Protein AF-0000000080183237 (afdb_homodimer)

Organism: NCBI:txid722731

Sequence (260 aa):
MTEVAGIKGTALDTRLKHSLLTDPVLQAELSGEEFRAWVNLTVWVVSLVSDGAFSAKQAIAVVSHLDHMSMARFIELGLVEHDDELNCRMVSDHWEWQSTREQITQMSERRRKNRERQAEWRARGSEGVEMTEVAGIKGTALDTRLKHSLLTDPVLQAELSGEEFRAWVNLTVWVVSLVSDGAFSAKQAIAVVSHLDHMSMARFIELGLVEHDDELNCRMVSDHWEWQSTREQITQMSERRRKNRERQAEWRARGSEGVE

Solvent-accessible surface area (backbone atoms only — not comparable to full-atom values): 14287 Å² total; per-residue (Å²): 130,82,72,69,70,73,71,71,91,59,67,53,57,32,43,39,40,58,63,57,69,71,30,58,59,62,63,66,67,37,51,33,48,46,37,45,19,48,52,39,45,50,40,51,37,53,63,61,63,44,88,39,43,44,43,55,70,57,42,43,72,70,36,65,79,34,40,72,68,49,50,52,48,32,41,75,73,55,45,30,40,80,74,51,98,64,32,30,27,59,57,56,75,62,37,52,65,64,68,34,60,64,46,41,50,47,44,50,46,48,47,50,51,47,50,49,51,49,52,49,47,51,50,50,56,57,52,65,73,101,129,82,71,70,72,73,70,72,90,59,67,54,56,32,49,38,43,60,62,57,70,70,30,58,60,64,62,68,68,38,51,32,49,46,36,43,18,48,54,38,45,50,40,52,36,53,62,61,66,45,89,38,43,44,41,59,71,57,43,43,73,68,37,64,80,34,40,73,66,49,51,52,48,32,40,73,72,55,46,29,38,79,77,53,99,68,38,30,28,58,57,55,76,63,36,56,64,64,66,34,62,65,46,41,51,47,42,49,46,45,46,49,51,48,50,49,50,50,50,48,49,51,49,48,54,57,53,65,74,100

Radius of gyration: 21.21 Å; Cα contacts (8 Å, |Δi|>4): 321; chains: 2; bounding box: 59×66×61 Å

pLDDT: mean 75.31, std 21.74, range [20.2, 98.31]

Secondary structure (DSSP, 8-state):
--------S---PEEE-GGGGG-HIIIIIS-HHHHHHHHHHHHHHHHHTSTTEEEHHHHHHHSTT--HHHHHHHHHTTSEEEEETTEEEE--GGG---S-HHHHHHHHHHHHHHHHHHHHHHHHHHHHT-/--------S---PEEE-GGGGG-HIIIIIS-HHHHHHHHHHHHHHHHHTSTTEE-HHHHHHHSTT--HHHHHHHHHTTSEEE-STT-EEE--GGG---S-HHHHHHHHHHHHHHHHHHHHHHHHHHHHT-

Nearest PDB structures (foldseek):
  9er2-assembly1_Q  TM=6.390E-01  e=3.315E-01  Homo sapiens
  1mj9-assembly1_A  TM=3.980E-01  e=3.986E-01  Saccharomyces cerevisiae
  3to6-assembly1_A  TM=3.951E-01  e=6.929E-01  Saccharomyces cerevisiae
  8xxn-assembly1_3K  TM=4.769E-01  e=1.852E+00  Homo sapiens
  7pgj-assembly1_A-2  TM=5.547E-01  e=3.639E+00  Streptomyces peucetius

Structure (mmCIF, N/CA/C/O backbone):
data_AF-0000000080183237-model_v1
#
loop_
_entity.id
_entity.type
_entity.pdbx_description
1 polymer 'Uncharacterized protein'
#
loop_
_atom_site.group_PDB
_atom_site.id
_atom_site.type_symbol
_atom_site.label_atom_id
_atom_site.label_alt_id
_atom_site.label_comp_id
_atom_site.label_asym_id
_atom_site.label_entity_id
_atom_site.label_seq_id
_atom_site.pdbx_PDB_ins_code
_atom_site.Cartn_x
_atom_site.Cartn_y
_atom_site.Cartn_z
_atom_site.occupancy
_atom_site.B_iso_or_equiv
_atom_site.auth_seq_id
_atom_site.auth_comp_id
_atom_site.auth_asym_id
_atom_site.auth_atom_id
_atom_site.pdbx_PDB_model_num
ATOM 1 N N . MET A 1 1 ? -30.734 1.939 11.047 1 20.53 1 MET A N 1
ATOM 2 C CA . MET A 1 1 ? -29.875 1.705 9.883 1 20.53 1 MET A CA 1
ATOM 3 C C . MET A 1 1 ? -28.688 2.65 9.875 1 20.53 1 MET A C 1
ATOM 5 O O . MET A 1 1 ? -28.844 3.869 9.945 1 20.53 1 MET A O 1
ATOM 9 N N . THR A 1 2 ? -27.625 2.379 10.711 1 23.58 2 THR A N 1
ATOM 10 C CA . THR A 1 2 ? -26.469 3.197 11.016 1 23.58 2 THR A CA 1
ATOM 11 C C . THR A 1 2 ? -25.797 3.691 9.734 1 23.58 2 THR A C 1
ATOM 13 O O . THR A 1 2 ? -25.391 2.891 8.891 1 23.58 2 THR A O 1
ATOM 16 N N . GLU A 1 3 ? -26.281 4.746 9.203 1 22.38 3 GLU A N 1
ATOM 17 C CA . GLU A 1 3 ? -25.766 5.375 7.992 1 22.38 3 GLU A CA 1
ATOM 18 C C . GLU A 1 3 ? -24.234 5.449 8.031 1 22.38 3 GLU A C 1
ATOM 20 O O . GLU A 1 3 ? -23.656 6.035 8.953 1 22.38 3 GLU A O 1
ATOM 25 N N . VAL A 1 4 ? -23.625 4.371 7.742 1 29.16 4 VAL A N 1
ATOM 26 C CA . VAL A 1 4 ? -22.188 4.48 7.492 1 29.16 4 VAL A CA 1
ATOM 27 C C . VAL A 1 4 ? -21.906 5.742 6.684 1 29.16 4 VAL A C 1
ATOM 29 O O . VAL A 1 4 ? -22.438 5.922 5.59 1 29.16 4 VAL A O 1
ATOM 32 N N . ALA A 1 5 ? -21.969 6.828 7.309 1 30.59 5 ALA A N 1
ATOM 33 C CA . ALA A 1 5 ? -21.672 8.109 6.664 1 30.59 5 ALA A CA 1
ATOM 34 C C . ALA A 1 5 ? -20.688 7.938 5.52 1 30.59 5 ALA A C 1
ATOM 36 O O . ALA A 1 5 ? -19.609 7.367 5.711 1 30.59 5 ALA A O 1
ATOM 37 N N . GLY A 1 6 ? -21.172 7.578 4.375 1 31.12 6 GLY A N 1
ATOM 38 C CA . GLY A 1 6 ? -20.391 7.531 3.154 1 31.12 6 GLY A CA 1
ATOM 39 C C . GLY A 1 6 ? -19.281 8.562 3.119 1 31.12 6 GLY A C 1
ATOM 40 O O . GLY A 1 6 ? -19.547 9.766 3.158 1 31.12 6 GLY A O 1
ATOM 41 N N . ILE A 1 7 ? -18.203 8.523 3.934 1 33.62 7 ILE A N 1
ATOM 42 C CA . ILE A 1 7 ? -17.062 9.43 3.883 1 33.62 7 ILE A CA 1
ATOM 43 C C . ILE A 1 7 ? -16.859 9.922 2.451 1 33.62 7 ILE A C 1
ATOM 45 O O . ILE A 1 7 ? -16.594 9.125 1.547 1 33.62 7 ILE A O 1
ATOM 49 N N . LYS A 1 8 ? -17.453 10.664 1.857 1 31.52 8 LYS A N 1
ATOM 50 C CA . LYS A 1 8 ? -17.406 11.484 0.649 1 31.52 8 LYS A CA 1
ATOM 51 C C . LYS A 1 8 ? -15.977 11.898 0.325 1 31.52 8 LYS A C 1
ATOM 53 O O . LYS A 1 8 ? -15.273 12.445 1.177 1 31.52 8 LYS A O 1
ATOM 58 N N . GLY A 1 9 ? -15.344 11.445 -0.789 1 38.56 9 GLY A N 1
ATOM 59 C CA . GLY A 1 9 ? -14.125 11.742 -1.521 1 38.56 9 GLY A CA 1
ATOM 60 C C . GLY A 1 9 ? -12.867 11.375 -0.755 1 38.56 9 GLY A C 1
ATOM 61 O O . GLY A 1 9 ? -11.75 11.641 -1.215 1 38.56 9 GLY A O 1
ATOM 62 N N . THR A 1 10 ? -12.875 11.398 0.577 1 40.94 10 THR A N 1
ATOM 63 C CA . THR A 1 10 ? -11.68 11.133 1.358 1 40.94 10 THR A CA 1
ATOM 64 C C . THR A 1 10 ? -11.344 9.641 1.348 1 40.94 10 THR A C 1
ATOM 66 O O . THR A 1 10 ? -11.859 8.875 2.166 1 40.94 10 THR A O 1
ATOM 69 N N . ALA A 1 11 ? -11.633 8.961 0.299 1 49.03 11 ALA A N 1
ATOM 70 C CA . ALA A 1 11 ? -11.18 7.574 0.306 1 49.03 11 ALA A CA 1
ATOM 71 C C . ALA A 1 11 ? -9.859 7.434 1.065 1 49.03 11 ALA A C 1
ATOM 73 O O . ALA A 1 11 ? -8.945 8.234 0.882 1 49.03 11 ALA A O 1
ATOM 74 N N . LEU A 1 12 ? -9.969 6.828 2.307 1 62.81 12 LEU A N 1
ATOM 75 C CA . LEU A 1 12 ? -8.797 6.613 3.15 1 62.81 12 LEU A CA 1
ATOM 76 C C . LEU A 1 12 ? -7.727 5.832 2.402 1 62.81 12 LEU A C 1
ATOM 78 O O . LEU A 1 12 ? -8.016 4.805 1.784 1 62.81 12 LEU A O 1
ATOM 82 N N . ASP A 1 13 ? -6.672 6.516 2.143 1 76.56 13 ASP A N 1
ATOM 83 C CA . ASP A 1 13 ? -5.52 5.824 1.573 1 76.56 13 ASP A CA 1
ATOM 84 C C . ASP A 1 13 ? -4.883 4.879 2.592 1 76.56 13 ASP A C 1
ATOM 86 O O . ASP A 1 13 ? -4.852 5.18 3.787 1 76.56 13 ASP A O 1
ATOM 90 N N . THR A 1 14 ? -4.711 3.754 2.139 1 84.88 14 THR A N 1
ATOM 91 C CA . THR A 1 14 ? -3.953 2.797 2.939 1 84.88 14 THR A CA 1
ATOM 92 C C . THR A 1 14 ? -2.465 3.133 2.918 1 84.88 14 THR A C 1
ATOM 94 O O . THR A 1 14 ? -1.892 3.371 1.852 1 84.88 14 THR A O 1
ATOM 97 N N . ARG A 1 15 ? -1.892 3.15 4.055 1 82.81 15 ARG A N 1
ATOM 98 C CA . ARG A 1 15 ? -0.468 3.453 4.16 1 82.81 15 ARG A CA 1
ATOM 99 C C . ARG A 1 15 ? 0.351 2.182 4.352 1 82.81 15 ARG A C 1
ATOM 101 O O . ARG A 1 15 ? 0.036 1.357 5.211 1 82.81 15 ARG A O 1
ATOM 108 N N . LEU A 1 16 ? 1.318 2.086 3.445 1 87.25 16 LEU A N 1
ATOM 109 C CA . LEU A 1 16 ? 2.258 0.979 3.588 1 87.25 16 LEU A CA 1
ATOM 110 C C . LEU A 1 16 ? 3.613 1.478 4.078 1 87.25 16 LEU A C 1
ATOM 112 O O . LEU A 1 16 ? 4.191 2.395 3.492 1 87.25 16 LEU A O 1
ATOM 116 N N . LYS A 1 17 ? 4.078 0.833 5.105 1 83.31 17 LYS A N 1
ATOM 117 C CA . LYS A 1 17 ? 5.398 1.17 5.629 1 83.31 17 LYS A CA 1
ATOM 118 C C . LYS A 1 17 ? 6.504 0.562 4.77 1 83.31 17 LYS A C 1
ATOM 120 O O . LYS A 1 17 ? 6.32 -0.503 4.176 1 83.31 17 LYS A O 1
ATOM 125 N N . HIS A 1 18 ? 7.602 1.217 4.812 1 85 18 HIS A N 1
ATOM 126 C CA . HIS A 1 18 ? 8.766 0.737 4.078 1 85 18 HIS A CA 1
ATOM 127 C C . HIS A 1 18 ? 9.203 -0.637 4.574 1 85 18 HIS A C 1
ATOM 129 O O . HIS A 1 18 ? 9.734 -1.438 3.801 1 85 18 HIS A O 1
ATOM 135 N N . SER A 1 19 ? 8.914 -0.93 5.812 1 86.69 19 SER A N 1
ATOM 136 C CA . SER A 1 19 ? 9.328 -2.195 6.41 1 86.69 19 SER A CA 1
ATOM 137 C C . SER A 1 19 ? 8.633 -3.375 5.738 1 86.69 19 SER A C 1
ATOM 139 O O . SER A 1 19 ? 9.039 -4.527 5.918 1 86.69 19 SER A O 1
ATOM 141 N N . LEU A 1 20 ? 7.578 -3.078 4.973 1 89.94 20 LEU A N 1
ATOM 142 C CA . LEU A 1 20 ? 6.902 -4.113 4.199 1 89.94 20 LEU A CA 1
ATOM 143 C C . LEU A 1 20 ? 7.891 -4.855 3.305 1 89.94 20 LEU A C 1
ATOM 145 O O . LEU A 1 20 ? 7.777 -6.07 3.119 1 89.94 20 LEU A O 1
ATOM 149 N N . LEU A 1 21 ? 8.891 -4.195 2.795 1 92.31 21 LEU A N 1
ATOM 150 C CA . LEU A 1 21 ? 9.836 -4.738 1.826 1 92.31 21 LEU A CA 1
ATOM 151 C C . LEU A 1 21 ? 10.68 -5.844 2.449 1 92.31 21 LEU A C 1
ATOM 153 O O . LEU A 1 21 ? 11.141 -6.75 1.75 1 92.31 21 LEU A O 1
ATOM 157 N N . THR A 1 22 ? 10.812 -5.766 3.756 1 92.25 22 THR A N 1
ATOM 158 C CA . THR A 1 22 ? 11.711 -6.711 4.414 1 92.25 22 THR A CA 1
ATOM 159 C C . THR A 1 22 ? 10.938 -7.613 5.375 1 92.25 22 THR A C 1
ATOM 161 O O . THR A 1 22 ? 11.539 -8.375 6.137 1 92.25 22 THR A O 1
ATOM 164 N N . ASP A 1 23 ? 9.648 -7.516 5.371 1 92.62 23 ASP A N 1
ATOM 165 C CA . ASP A 1 23 ? 8.828 -8.352 6.242 1 92.62 23 ASP A CA 1
ATOM 166 C C . ASP A 1 23 ? 8.867 -9.812 5.789 1 92.62 23 ASP A C 1
ATOM 168 O O . ASP A 1 23 ? 8.398 -10.141 4.695 1 92.62 23 ASP A O 1
ATOM 172 N N . PRO A 1 24 ? 9.383 -10.695 6.633 1 94.12 24 PRO A N 1
ATOM 173 C CA . PRO A 1 24 ? 9.562 -12.078 6.172 1 94.12 24 PRO A CA 1
ATOM 174 C C . PRO A 1 24 ? 8.242 -12.797 5.926 1 94.12 24 PRO A C 1
ATOM 176 O O . PRO A 1 24 ? 8.156 -13.664 5.055 1 94.12 24 PRO A O 1
ATOM 179 N N . VAL A 1 25 ? 7.18 -12.484 6.656 1 94.25 25 VAL A N 1
ATOM 180 C CA . VAL A 1 25 ? 5.887 -13.125 6.445 1 94.25 25 VAL A CA 1
ATOM 181 C C . VAL A 1 25 ? 5.316 -12.703 5.094 1 94.25 25 VAL A C 1
ATOM 183 O O . VAL A 1 25 ? 4.945 -13.555 4.277 1 94.25 25 VAL A O 1
ATOM 186 N N . LEU A 1 26 ? 5.359 -11.406 4.809 1 94.94 26 LEU A N 1
ATOM 187 C CA . LEU A 1 26 ? 4.77 -10.883 3.582 1 94.94 26 LEU A CA 1
ATOM 188 C C . LEU A 1 26 ? 5.613 -11.266 2.369 1 94.94 26 LEU A C 1
ATOM 190 O O . LEU A 1 26 ? 5.07 -11.586 1.309 1 94.94 26 LEU A O 1
ATOM 194 N N . GLN A 1 27 ? 6.934 -11.352 2.592 1 96.44 27 GLN A N 1
ATOM 195 C CA . GLN A 1 27 ? 7.793 -11.516 1.426 1 96.44 27 GLN A CA 1
ATOM 196 C C . GLN A 1 27 ? 8.18 -12.977 1.223 1 96.44 27 GLN A C 1
ATOM 198 O O . GLN A 1 27 ? 8.414 -13.406 0.093 1 96.44 27 GLN A O 1
ATOM 203 N N . ALA A 1 28 ? 8.219 -13.773 2.277 1 96.69 28 ALA A N 1
ATOM 204 C CA . ALA A 1 28 ? 8.773 -15.117 2.121 1 96.69 28 ALA A CA 1
ATOM 205 C C . ALA A 1 28 ? 7.711 -16.188 2.379 1 96.69 28 ALA A C 1
ATOM 207 O O . ALA A 1 28 ? 7.734 -17.25 1.757 1 96.69 28 ALA A O 1
ATOM 208 N N . GLU A 1 29 ? 6.773 -15.93 3.193 1 96.88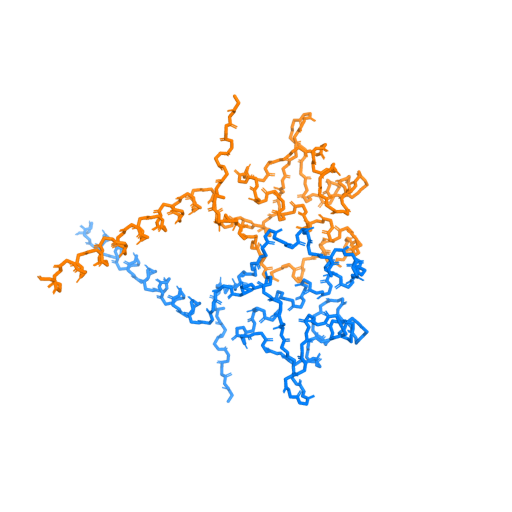 29 GLU A N 1
ATOM 209 C CA . GLU A 1 29 ? 5.836 -16.969 3.59 1 96.88 29 GLU A CA 1
ATOM 210 C C . GLU A 1 29 ? 4.613 -16.984 2.674 1 96.88 29 GLU A C 1
ATOM 212 O O . GLU A 1 29 ? 4.094 -18.062 2.348 1 96.88 29 GLU A O 1
ATOM 217 N N . LEU A 1 30 ? 4.176 -15.836 2.219 1 97.38 30 LEU A N 1
ATOM 218 C CA . LEU A 1 30 ? 3 -15.758 1.359 1 97.38 30 LEU A CA 1
ATOM 219 C C . LEU A 1 30 ? 3.373 -16.016 -0.096 1 97.38 30 LEU A C 1
ATOM 221 O O . LEU A 1 30 ? 4.426 -15.578 -0.562 1 97.38 30 LEU A O 1
ATOM 225 N N . SER A 1 31 ? 2.486 -16.734 -0.765 1 98.06 31 SER A N 1
ATOM 226 C CA . SER A 1 31 ? 2.578 -16.766 -2.221 1 98.06 31 SER A CA 1
ATOM 227 C C . SER A 1 31 ? 2.223 -15.406 -2.822 1 98.06 31 SER A C 1
ATOM 229 O O . SER A 1 31 ? 1.692 -14.531 -2.131 1 98.06 31 SER A O 1
ATOM 231 N N . GLY A 1 32 ? 2.531 -15.234 -4.094 1 98.12 32 GLY A N 1
ATOM 232 C CA . GLY A 1 32 ? 2.17 -13.992 -4.758 1 98.12 32 GLY A CA 1
ATOM 233 C C . GLY A 1 32 ? 0.689 -13.68 -4.664 1 98.12 32 GLY A C 1
ATOM 234 O O . GLY A 1 32 ? 0.309 -12.539 -4.391 1 98.12 32 GLY A O 1
ATOM 235 N N . GLU A 1 33 ? -0.159 -14.695 -4.867 1 98.25 33 GLU A N 1
ATOM 236 C CA . GLU A 1 33 ? -1.604 -14.492 -4.82 1 98.25 33 GLU A CA 1
ATOM 237 C C . GLU A 1 33 ? -2.074 -14.219 -3.395 1 98.25 33 GLU A C 1
ATOM 239 O O . GLU A 1 33 ? -2.979 -13.406 -3.18 1 98.25 33 GLU A O 1
ATOM 244 N N . GLU A 1 34 ? -1.442 -14.836 -2.438 1 98 34 GLU A N 1
ATOM 245 C CA . GLU A 1 34 ? -1.777 -14.562 -1.043 1 98 34 GLU A CA 1
ATOM 246 C C . GLU A 1 34 ? -1.368 -13.148 -0.645 1 98 34 GLU A C 1
ATOM 248 O O . GLU A 1 34 ? -2.08 -12.477 0.105 1 98 34 GLU A O 1
ATOM 253 N N . PHE A 1 35 ? -0.225 -12.75 -1.134 1 97.56 35 PHE A N 1
ATOM 254 C CA . PHE A 1 35 ? 0.218 -11.383 -0.906 1 97.56 35 PHE A CA 1
ATOM 255 C C . PHE A 1 35 ? -0.78 -10.391 -1.488 1 97.56 35 PHE A C 1
ATOM 257 O O . PHE A 1 35 ? -1.166 -9.43 -0.821 1 97.56 35 PHE A O 1
ATOM 264 N N . ARG A 1 36 ? -1.203 -10.609 -2.666 1 98 36 ARG A N 1
ATOM 265 C CA . ARG A 1 36 ? -2.207 -9.75 -3.283 1 98 36 ARG A CA 1
ATOM 266 C C . ARG A 1 36 ? -3.492 -9.727 -2.463 1 98 36 ARG A C 1
ATOM 268 O O . ARG A 1 36 ? -4.059 -8.656 -2.213 1 98 36 ARG A O 1
ATOM 275 N N . ALA A 1 37 ? -3.934 -10.875 -2.041 1 97.88 37 ALA A N 1
ATOM 276 C CA . ALA A 1 37 ? -5.129 -10.961 -1.208 1 97.88 37 ALA A CA 1
ATOM 277 C C . ALA A 1 37 ? -4.961 -10.156 0.079 1 97.88 37 ALA A C 1
ATOM 279 O O . ALA A 1 37 ? -5.891 -9.477 0.521 1 97.88 37 ALA A O 1
ATOM 280 N N . TRP A 1 38 ? -3.777 -10.203 0.612 1 96.56 38 TRP A N 1
ATOM 281 C CA . TRP A 1 38 ? -3.508 -9.484 1.854 1 96.56 38 TRP A CA 1
ATOM 282 C C . TRP A 1 38 ? -3.576 -7.977 1.64 1 96.56 38 TRP A C 1
ATOM 284 O O . TRP A 1 38 ? -4.18 -7.254 2.438 1 96.56 38 TRP A O 1
ATOM 294 N N . VAL A 1 39 ? -2.924 -7.527 0.592 1 95.5 39 VAL A N 1
ATOM 295 C CA . VAL A 1 39 ? -2.949 -6.102 0.284 1 95.5 39 VAL A CA 1
ATOM 296 C C . VAL A 1 39 ? -4.387 -5.652 0.026 1 95.5 39 VAL A C 1
ATOM 298 O O . VAL A 1 39 ? -4.836 -4.641 0.569 1 95.5 39 VAL A O 1
ATOM 301 N N . ASN A 1 40 ? -5.137 -6.422 -0.771 1 95.88 40 ASN A N 1
ATOM 302 C CA . ASN A 1 40 ? -6.527 -6.094 -1.05 1 95.88 40 ASN A CA 1
ATOM 303 C C . ASN A 1 40 ? -7.359 -6.047 0.229 1 95.88 40 ASN A C 1
ATOM 305 O O . ASN A 1 40 ? -8.156 -5.129 0.423 1 95.88 40 ASN A O 1
ATOM 309 N N . LEU A 1 41 ? -7.16 -7 1.084 1 95.5 41 LEU A N 1
ATOM 310 C CA . LEU A 1 41 ? -7.867 -7.039 2.361 1 95.5 41 LEU A CA 1
ATOM 311 C C . LEU A 1 41 ? -7.539 -5.805 3.197 1 95.5 41 LEU A C 1
ATOM 313 O O . LEU A 1 41 ? -8.438 -5.18 3.762 1 95.5 41 LEU A O 1
ATOM 317 N N . THR A 1 42 ? -6.246 -5.496 3.24 1 93 42 THR A N 1
ATOM 318 C CA . THR A 1 42 ? -5.797 -4.344 4.012 1 93 42 THR A CA 1
ATOM 319 C C . THR A 1 42 ? -6.457 -3.062 3.512 1 93 42 THR A C 1
ATOM 321 O O . THR A 1 42 ? -6.977 -2.275 4.305 1 93 42 THR A O 1
ATOM 324 N N . VAL A 1 43 ? -6.418 -2.877 2.184 1 90.5 43 VAL A N 1
ATOM 325 C CA . VAL A 1 43 ? -7.035 -1.692 1.593 1 90.5 43 VAL A CA 1
ATOM 326 C C . VAL A 1 43 ? -8.523 -1.665 1.922 1 90.5 43 VAL A C 1
ATOM 328 O O . VAL A 1 43 ? -9.07 -0.621 2.291 1 90.5 43 VAL A O 1
ATOM 331 N N . TRP A 1 44 ? -9.18 -2.77 1.859 1 92.5 44 TRP A N 1
ATOM 332 C CA . TRP A 1 44 ? -10.609 -2.859 2.143 1 92.5 44 TRP A CA 1
ATOM 333 C C . TRP A 1 44 ? -10.891 -2.57 3.611 1 92.5 44 TRP A C 1
ATOM 335 O O . TRP A 1 44 ? -11.781 -1.784 3.934 1 92.5 44 TRP A O 1
ATOM 345 N N . VAL A 1 45 ? -10.172 -3.172 4.504 1 89.31 45 VAL A N 1
ATOM 346 C CA . VAL A 1 45 ? -10.406 -3.012 5.938 1 89.31 45 VAL A CA 1
ATOM 347 C C . VAL A 1 45 ? -10.195 -1.552 6.336 1 89.31 45 VAL A C 1
ATOM 349 O O . VAL A 1 45 ? -10.961 -1.004 7.133 1 89.31 45 VAL A O 1
ATOM 352 N N . VAL A 1 46 ? -9.141 -0.972 5.797 1 85.88 46 VAL A N 1
ATOM 353 C CA . VAL A 1 46 ? -8.883 0.438 6.074 1 85.88 46 VAL A CA 1
ATOM 354 C C . VAL A 1 46 ? -10.086 1.274 5.641 1 85.88 46 VAL A C 1
ATOM 356 O O . VAL A 1 46 ? -10.461 2.232 6.32 1 85.88 46 VAL A O 1
ATOM 359 N N . SER A 1 47 ? -10.703 0.9 4.594 1 82.81 47 SER A N 1
ATOM 360 C CA . SER A 1 47 ? -11.844 1.655 4.074 1 82.81 47 SER A CA 1
ATOM 361 C C . SER A 1 47 ? -13.055 1.537 4.996 1 82.81 47 SER A C 1
ATOM 363 O O . SER A 1 47 ? -13.977 2.35 4.918 1 82.81 47 SER A O 1
ATOM 365 N N . LEU A 1 48 ? -13.023 0.538 5.898 1 81.81 48 LEU A N 1
ATOM 366 C CA . LEU A 1 48 ? -14.141 0.313 6.805 1 81.81 48 LEU A CA 1
ATOM 367 C C . LEU A 1 48 ? -14.07 1.25 8.008 1 81.81 48 LEU A C 1
ATOM 369 O O . LEU A 1 48 ? -15.047 1.402 8.742 1 81.81 48 LEU A O 1
ATOM 373 N N . VAL A 1 49 ? -12.891 1.828 8.227 1 75.88 49 VAL A N 1
ATOM 374 C CA . VAL A 1 49 ? -12.648 2.68 9.391 1 75.88 49 VAL A CA 1
ATOM 375 C C . VAL A 1 49 ? -13.094 1.959 10.656 1 75.88 49 VAL A C 1
ATOM 377 O O . VAL A 1 49 ? -13.805 2.531 11.492 1 75.88 49 VAL A O 1
ATOM 380 N N . SER A 1 50 ? -12.789 0.667 10.719 1 76.06 50 SER A N 1
ATOM 381 C CA . SER A 1 50 ? -13.273 -0.219 11.773 1 76.06 50 SER A CA 1
ATOM 382 C C . SER A 1 50 ? -12.18 -0.5 12.797 1 76.06 50 SER A C 1
ATOM 384 O O . SER A 1 50 ? -12.289 -1.438 13.594 1 76.06 50 SER A O 1
ATOM 386 N N . ASP A 1 51 ? -11.055 0.184 12.703 1 75.69 51 ASP A N 1
ATOM 387 C CA . ASP A 1 51 ? -9.891 -0.074 13.547 1 75.69 51 ASP A CA 1
ATOM 388 C C . ASP A 1 51 ? -9.406 -1.514 13.391 1 75.69 51 ASP A C 1
ATOM 390 O O . ASP A 1 51 ? -9.094 -2.182 14.383 1 75.69 51 ASP A O 1
ATOM 394 N N . GLY A 1 52 ? -9.539 -2.002 12.164 1 83.81 52 GLY A N 1
ATOM 395 C CA . GLY A 1 52 ? -8.977 -3.303 11.836 1 83.81 52 GLY A CA 1
ATOM 396 C C . GLY A 1 52 ? -9.977 -4.438 11.984 1 83.81 52 GLY A C 1
ATOM 397 O O . GLY A 1 52 ? -9.672 -5.582 11.633 1 83.81 52 GLY A O 1
ATOM 398 N N . ALA A 1 53 ? -11.148 -4.098 12.531 1 84 53 ALA A N 1
ATOM 399 C CA . ALA A 1 53 ? -12.164 -5.141 12.672 1 84 53 ALA A CA 1
ATOM 400 C C . ALA A 1 53 ? -12.914 -5.359 11.367 1 84 53 ALA A C 1
ATOM 402 O O . ALA A 1 53 ? -13.227 -4.402 10.648 1 84 53 ALA A O 1
ATOM 403 N N . PHE A 1 54 ? -13.211 -6.688 11.039 1 89.75 54 PHE A N 1
ATOM 404 C CA . PHE A 1 54 ? -13.961 -6.969 9.82 1 89.75 54 PHE A CA 1
ATOM 405 C C . PHE A 1 54 ? -14.609 -8.352 9.883 1 89.75 54 PHE A C 1
ATOM 407 O O . PHE A 1 54 ? -14.25 -9.164 10.742 1 89.75 54 PHE A O 1
ATOM 414 N N . SER A 1 55 ? -15.633 -8.547 9.102 1 94 55 SER A N 1
ATOM 415 C CA . SER A 1 55 ? -16.25 -9.852 8.938 1 94 55 SER A CA 1
ATOM 416 C C . SER A 1 55 ? -15.531 -10.688 7.887 1 94 55 SER A C 1
ATOM 418 O O . SER A 1 55 ? -15.414 -10.281 6.73 1 94 55 SER A O 1
ATOM 420 N N . ALA A 1 56 ? -15.062 -11.867 8.336 1 94.25 56 ALA A N 1
ATOM 421 C CA . ALA A 1 56 ? -14.391 -12.758 7.395 1 94.25 56 ALA A CA 1
ATOM 422 C C . ALA A 1 56 ? -15.312 -13.141 6.242 1 94.25 56 ALA A C 1
ATOM 424 O O . ALA A 1 56 ? -14.891 -13.172 5.086 1 94.25 56 ALA A O 1
ATOM 425 N N . LYS A 1 57 ? -16.547 -13.414 6.582 1 93.81 57 LYS A N 1
ATOM 426 C CA . LYS A 1 57 ? -17.531 -13.805 5.578 1 93.81 57 LYS A CA 1
ATOM 427 C C . LYS A 1 57 ? -17.719 -12.703 4.535 1 93.81 57 LYS A C 1
ATOM 429 O O . LYS A 1 57 ? -17.719 -12.977 3.332 1 93.81 57 LYS A O 1
ATOM 434 N N . GLN A 1 58 ? -17.828 -11.484 5 1 95.12 58 GLN A N 1
ATOM 435 C CA . GLN A 1 58 ? -18 -10.367 4.082 1 95.12 58 GLN A CA 1
ATOM 436 C C . GLN A 1 58 ? -16.734 -10.141 3.246 1 95.12 58 GLN A C 1
ATOM 438 O O . GLN A 1 58 ? -16.828 -9.891 2.043 1 95.12 58 GLN A O 1
ATOM 443 N N . ALA A 1 59 ? -15.602 -10.227 3.896 1 96.38 59 ALA A N 1
ATOM 444 C CA . ALA A 1 59 ? -14.344 -10.008 3.193 1 96.38 59 ALA A CA 1
ATOM 445 C C . ALA A 1 59 ? -14.18 -10.984 2.035 1 96.38 59 ALA A C 1
ATOM 447 O O . ALA A 1 59 ? -13.914 -10.578 0.902 1 96.38 59 ALA A O 1
ATOM 448 N N . ILE A 1 60 ? -14.406 -12.242 2.295 1 96.75 60 ILE A N 1
ATOM 449 C CA . ILE A 1 60 ? -14.227 -13.289 1.292 1 96.75 60 ILE A CA 1
ATOM 450 C C . ILE A 1 60 ? -15.211 -13.078 0.144 1 96.75 60 ILE A C 1
ATOM 452 O O . ILE A 1 60 ? -14.883 -13.32 -1.019 1 96.75 60 ILE A O 1
ATOM 456 N N . ALA A 1 61 ? -16.344 -12.523 0.446 1 96.88 61 ALA A N 1
ATOM 457 C CA . ALA A 1 61 ? -17.391 -12.328 -0.556 1 96.88 61 ALA A CA 1
ATOM 458 C C . ALA A 1 61 ? -17.062 -11.148 -1.466 1 96.88 61 ALA A C 1
ATOM 460 O O . ALA A 1 61 ? -17.422 -11.141 -2.645 1 96.88 61 ALA A O 1
ATOM 461 N N . VAL A 1 62 ? -16.312 -10.133 -0.958 1 96.88 62 VAL A N 1
ATOM 462 C CA . VAL A 1 62 ? -16.281 -8.891 -1.716 1 96.88 62 VAL A CA 1
ATOM 463 C C . VAL A 1 62 ? -14.844 -8.57 -2.131 1 96.88 62 VAL A C 1
ATOM 465 O O . VAL A 1 62 ? -14.625 -7.828 -3.088 1 96.88 62 VAL A O 1
ATOM 468 N N . VAL A 1 63 ? -13.852 -9.016 -1.393 1 97.38 63 VAL A N 1
ATOM 469 C CA . VAL A 1 63 ? -12.469 -8.648 -1.675 1 97.38 63 VAL A CA 1
ATOM 470 C C . VAL A 1 63 ? -11.906 -9.547 -2.775 1 97.38 63 VAL A C 1
ATOM 472 O O . VAL A 1 63 ? -11.875 -10.766 -2.631 1 97.38 63 VAL A O 1
ATOM 475 N N . SER A 1 64 ? -11.414 -8.891 -3.789 1 96.12 64 SER A N 1
ATOM 476 C CA . SER A 1 64 ? -10.867 -9.625 -4.926 1 96.12 64 SER A CA 1
ATOM 477 C C . SER A 1 64 ? -9.672 -10.484 -4.5 1 96.12 64 SER A C 1
ATOM 479 O O . SER A 1 64 ? -8.836 -10.047 -3.709 1 96.12 64 SER A O 1
ATOM 481 N N . HIS A 1 65 ? -9.594 -11.805 -5.008 1 97.69 65 HIS A N 1
ATOM 482 C CA . HIS A 1 65 ? -8.484 -12.742 -4.859 1 97.69 65 HIS A CA 1
ATOM 483 C C . HIS A 1 65 ? -8.438 -13.32 -3.447 1 97.69 65 HIS A C 1
ATOM 485 O O . HIS A 1 65 ? -7.531 -14.094 -3.117 1 97.69 65 HIS A O 1
ATOM 491 N N . LEU A 1 66 ? -9.406 -12.875 -2.586 1 98.19 66 LEU A N 1
ATOM 492 C CA . LEU A 1 66 ? -9.453 -13.422 -1.235 1 98.19 66 LEU A CA 1
ATOM 493 C C . LEU A 1 66 ? -10.391 -14.625 -1.173 1 98.19 66 LEU A C 1
ATOM 495 O O . LEU A 1 66 ? -11.539 -14.547 -1.617 1 98.19 66 LEU A O 1
ATOM 499 N N . ASP A 1 67 ? -9.812 -15.672 -0.688 1 97.75 67 ASP A N 1
ATOM 500 C CA . ASP A 1 67 ? -10.648 -16.859 -0.505 1 97.75 67 ASP A CA 1
ATOM 501 C C . ASP A 1 67 ? -10.461 -17.453 0.889 1 97.75 67 ASP A C 1
ATOM 503 O O . ASP A 1 67 ? -9.727 -16.891 1.711 1 97.75 67 ASP A O 1
ATOM 507 N N . HIS A 1 68 ? -11.164 -18.516 1.144 1 96.81 68 HIS A N 1
ATOM 508 C CA . HIS A 1 68 ? -11.148 -19.125 2.467 1 96.81 68 HIS A CA 1
ATOM 509 C C . HIS A 1 68 ? -9.758 -19.641 2.822 1 96.81 68 HIS A C 1
ATOM 511 O O . HIS A 1 68 ? -9.344 -19.578 3.982 1 96.81 68 HIS A O 1
ATOM 517 N N . MET A 1 69 ? -9.062 -20.109 1.875 1 97.44 69 MET A N 1
ATOM 518 C CA . MET A 1 69 ? -7.73 -20.656 2.121 1 97.44 69 MET A 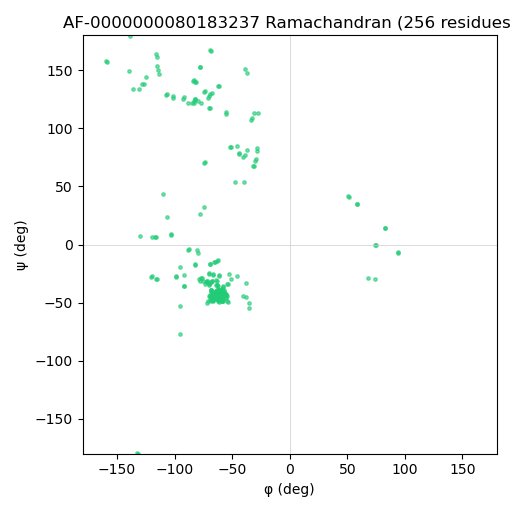CA 1
ATOM 519 C C . MET A 1 69 ? -6.75 -19.562 2.492 1 97.44 69 MET A C 1
ATOM 521 O O . MET A 1 69 ? -5.965 -19.703 3.43 1 97.44 69 MET A O 1
ATOM 525 N N . SER A 1 70 ? -6.816 -18.453 1.76 1 97.5 70 SER A N 1
ATOM 526 C CA . SER A 1 70 ? -5.965 -17.328 2.088 1 97.5 70 SER A CA 1
ATOM 527 C C . SER A 1 70 ? -6.266 -16.781 3.482 1 97.5 70 SER A C 1
ATOM 529 O O . SER A 1 70 ? -5.352 -16.453 4.238 1 97.5 70 SER A O 1
ATOM 531 N N . MET A 1 71 ? -7.535 -16.719 3.828 1 95.88 71 MET A N 1
ATOM 532 C CA . MET A 1 71 ? -7.922 -16.234 5.148 1 95.88 71 MET A CA 1
ATOM 533 C C . MET A 1 71 ? -7.367 -17.141 6.246 1 95.88 71 MET A C 1
ATOM 535 O O . MET A 1 71 ? -6.828 -16.641 7.238 1 95.88 71 MET A O 1
ATOM 539 N N . ALA A 1 72 ? -7.555 -18.406 6.051 1 95.31 72 ALA A N 1
ATOM 540 C CA . ALA A 1 72 ? -7.004 -19.359 7.008 1 95.31 72 ALA A CA 1
ATOM 541 C C . ALA A 1 72 ? -5.496 -19.188 7.156 1 95.31 72 ALA A C 1
ATOM 543 O O . ALA A 1 72 ? -4.965 -19.25 8.266 1 95.31 72 ALA A O 1
ATOM 544 N N . ARG A 1 73 ? -4.828 -18.969 6.07 1 96.75 73 ARG A N 1
ATOM 545 C CA . ARG A 1 73 ? -3.385 -18.766 6.062 1 96.75 73 ARG A CA 1
ATOM 546 C C . ARG A 1 73 ? -3.006 -17.5 6.82 1 96.75 73 ARG A C 1
ATOM 548 O O . ARG A 1 73 ? -2.014 -17.484 7.551 1 96.75 73 ARG A O 1
ATOM 555 N N . PHE A 1 74 ? -3.82 -16.453 6.625 1 96.31 74 PHE A N 1
ATOM 556 C CA . PHE A 1 74 ? -3.561 -15.203 7.336 1 96.31 74 PHE A CA 1
ATOM 557 C C . PHE A 1 74 ? -3.674 -15.406 8.844 1 96.31 74 PHE A C 1
ATOM 559 O O . PHE A 1 74 ? -2.881 -14.859 9.609 1 96.31 74 PHE A O 1
ATOM 566 N N . ILE A 1 75 ? -4.637 -16.188 9.227 1 94.12 75 ILE A N 1
ATOM 567 C CA . ILE A 1 75 ? -4.828 -16.469 10.648 1 94.12 75 ILE A CA 1
ATOM 568 C C . ILE A 1 75 ? -3.658 -17.297 11.164 1 94.12 75 ILE A C 1
ATOM 570 O O . ILE A 1 75 ? -3.098 -17 12.227 1 94.12 75 ILE A O 1
ATOM 574 N N . GLU A 1 76 ? -3.293 -18.266 10.414 1 95.19 76 GLU A N 1
ATOM 575 C CA . GLU A 1 76 ? -2.176 -19.125 10.781 1 95.19 76 GLU A CA 1
ATOM 576 C C . GLU A 1 76 ? -0.89 -18.328 10.953 1 95.19 76 GLU A C 1
ATOM 578 O O . GLU A 1 76 ? -0.102 -18.594 11.859 1 95.19 76 GLU A O 1
ATOM 583 N N . LEU A 1 77 ? -0.653 -17.328 10.125 1 95.5 77 LEU A N 1
ATOM 584 C CA . LEU A 1 77 ? 0.587 -16.562 10.102 1 95.5 77 LEU A CA 1
ATOM 585 C C . LEU A 1 77 ? 0.515 -15.391 11.07 1 95.5 77 LEU A C 1
ATOM 587 O O . LEU A 1 77 ? 1.481 -14.641 11.211 1 95.5 77 LEU A O 1
ATOM 591 N N . GLY A 1 78 ? -0.676 -15.164 11.711 1 92.31 78 GLY A N 1
ATOM 592 C CA . GLY A 1 78 ? -0.823 -14.117 12.711 1 92.31 78 GLY A CA 1
ATOM 593 C C . GLY A 1 78 ? -1.086 -12.75 12.109 1 92.31 78 GLY A C 1
ATOM 594 O O . GLY A 1 78 ? -0.927 -11.727 12.789 1 92.31 78 GLY A O 1
ATOM 595 N N . LEU A 1 79 ? -1.44 -12.68 10.836 1 93.81 79 LEU A N 1
ATOM 596 C CA . LEU A 1 79 ? -1.777 -11.422 10.18 1 93.81 79 LEU A CA 1
ATOM 597 C C . LEU A 1 79 ? -3.191 -10.984 10.539 1 93.81 79 LEU A C 1
ATOM 599 O O . LEU A 1 79 ? -3.496 -9.789 10.531 1 93.81 79 LEU A O 1
ATOM 603 N N . VAL A 1 80 ? -3.996 -11.969 10.781 1 94.19 80 VAL A N 1
ATOM 604 C CA . VAL A 1 80 ? -5.383 -11.766 11.195 1 94.19 80 VAL A CA 1
ATOM 605 C C . VAL A 1 80 ? -5.668 -12.578 12.453 1 94.19 80 VAL A C 1
ATOM 607 O O . VAL A 1 80 ? -5.18 -13.703 12.602 1 94.19 80 VAL A O 1
ATOM 610 N N . GLU A 1 81 ? -6.367 -11.961 13.328 1 92.06 81 GLU A N 1
ATOM 611 C CA . GLU A 1 81 ? -6.809 -12.672 14.531 1 92.06 81 GLU A CA 1
ATOM 612 C C . GLU A 1 81 ? -8.328 -12.805 14.562 1 92.06 81 GLU A C 1
ATOM 614 O O . GLU A 1 81 ? -9.039 -11.945 14.047 1 92.06 81 GLU A O 1
ATOM 619 N N . HIS A 1 82 ? -8.695 -13.898 15.211 1 85.94 82 HIS A N 1
ATOM 620 C CA . HIS A 1 82 ? -10.117 -14.023 15.508 1 85.94 82 HIS A CA 1
ATOM 621 C C . HIS A 1 82 ? -10.516 -13.141 16.688 1 85.94 82 HIS A C 1
ATOM 623 O O . HIS A 1 82 ? -9.789 -13.062 17.688 1 85.94 82 HIS A O 1
ATOM 629 N N . ASP A 1 83 ? -11.391 -12.234 16.656 1 73.06 83 ASP A N 1
ATOM 630 C CA . ASP A 1 83 ? -11.852 -11.398 17.75 1 73.06 83 ASP A CA 1
ATOM 631 C C . ASP A 1 83 ? -13.109 -11.969 18.406 1 73.06 83 ASP A C 1
ATOM 633 O O . ASP A 1 83 ? -13.203 -12.07 19.625 1 73.06 83 ASP A O 1
ATOM 637 N N . ASP A 1 84 ? -14.203 -12.281 17.641 1 68.44 84 ASP A N 1
ATOM 638 C CA . ASP A 1 84 ? -15.43 -12.977 18.016 1 68.44 84 ASP A CA 1
ATOM 639 C C . ASP A 1 84 ? -15.867 -13.961 16.938 1 68.44 84 ASP A C 1
ATOM 641 O O . ASP A 1 84 ? -15.18 -14.125 15.93 1 68.44 84 ASP A O 1
ATOM 645 N N . GLU A 1 85 ? -16.906 -14.656 17.109 1 60.06 85 GLU A N 1
ATOM 646 C CA . GLU A 1 85 ? -17.344 -15.773 16.281 1 60.06 85 GLU A CA 1
ATOM 647 C C . GLU A 1 85 ? -17.375 -15.391 14.812 1 60.06 85 GLU A C 1
ATOM 649 O O . GLU A 1 85 ? -17 -16.188 13.945 1 60.06 85 GLU A O 1
ATOM 654 N N . LEU A 1 86 ? -17.609 -14.164 14.508 1 65.56 86 LEU A N 1
ATOM 655 C CA . LEU A 1 86 ? -17.828 -13.859 13.094 1 65.56 86 LEU A CA 1
ATOM 656 C C . LEU A 1 86 ? -16.953 -12.688 12.656 1 65.56 86 LEU A C 1
ATOM 658 O O . LEU A 1 86 ? -17 -12.273 11.492 1 65.56 86 LEU A O 1
ATOM 662 N N . ASN A 1 87 ? -16.047 -12.352 13.742 1 84.19 87 ASN A N 1
ATOM 663 C CA . ASN A 1 87 ? -15.289 -11.148 13.391 1 84.19 87 ASN A CA 1
ATOM 664 C C . ASN A 1 87 ? -13.781 -11.391 13.484 1 84.19 87 ASN A C 1
ATOM 666 O O . ASN A 1 87 ? -13.336 -12.367 14.086 1 84.19 87 ASN A O 1
ATOM 670 N N . CYS A 1 88 ? -13.109 -10.805 12.633 1 92.81 88 CYS A N 1
ATOM 671 C CA . CYS A 1 88 ? -11.656 -10.82 12.547 1 92.81 88 CYS A CA 1
ATOM 672 C C . CYS A 1 88 ? -11.086 -9.422 12.789 1 92.81 88 CYS A C 1
ATOM 674 O O . CYS A 1 88 ? -11.828 -8.438 12.805 1 92.81 88 CYS A O 1
ATOM 676 N N . ARG A 1 89 ? -9.844 -9.414 13.109 1 90.62 89 ARG A N 1
ATOM 677 C CA . ARG A 1 89 ? -9.102 -8.164 13.25 1 90.62 89 ARG A CA 1
ATOM 678 C C . ARG A 1 89 ? -7.73 -8.258 12.594 1 90.62 89 ARG A C 1
ATOM 680 O O . ARG A 1 89 ? -7.039 -9.273 12.734 1 90.62 89 ARG A O 1
ATOM 687 N N . MET A 1 90 ? -7.477 -7.254 11.898 1 90.38 90 MET A N 1
ATOM 688 C CA . MET A 1 90 ? -6.129 -7.184 11.336 1 90.38 90 MET A CA 1
ATOM 689 C C . MET A 1 90 ? -5.098 -6.93 12.43 1 90.38 90 MET A C 1
ATOM 691 O O . MET A 1 90 ? -5.305 -6.082 13.297 1 90.38 90 MET A O 1
ATOM 695 N N . VAL A 1 91 ? -3.992 -7.688 12.609 1 83.38 91 VAL A N 1
ATOM 696 C CA . VAL A 1 91 ? -3.006 -7.578 13.672 1 83.38 91 VAL A CA 1
ATOM 697 C C . VAL A 1 91 ? -1.826 -6.73 13.203 1 83.38 91 VAL A C 1
ATOM 699 O O . VAL A 1 91 ? -1.166 -6.07 14.008 1 83.38 91 VAL A O 1
ATOM 702 N N . SER A 1 92 ? -1.464 -6.434 11.977 1 63.5 92 SER A N 1
ATOM 703 C CA . SER A 1 92 ? -0.116 -6.055 11.57 1 63.5 92 SER A CA 1
ATOM 704 C C . SER A 1 92 ? 0.14 -4.57 11.82 1 63.5 92 SER A C 1
ATOM 706 O O . SER A 1 92 ? -0.727 -3.734 11.562 1 63.5 92 SER A O 1
ATOM 708 N N . ASP A 1 93 ? 1.274 -4.328 12.664 1 57.31 93 ASP A N 1
ATOM 709 C CA . ASP A 1 93 ? 1.873 -3.018 12.891 1 57.31 93 ASP A CA 1
ATOM 710 C C . ASP A 1 93 ? 2.209 -2.334 11.562 1 57.31 93 ASP A C 1
ATOM 712 O O . ASP A 1 93 ? 2.451 -1.125 11.531 1 57.31 93 ASP A O 1
ATOM 716 N N . HIS A 1 94 ? 2.379 -3.232 10.703 1 54.38 94 HIS A N 1
ATOM 717 C CA . HIS A 1 94 ? 2.863 -2.709 9.43 1 54.38 94 HIS A CA 1
ATOM 718 C C . HIS A 1 94 ? 1.842 -1.77 8.797 1 54.38 94 HIS A C 1
ATOM 720 O O . HIS A 1 94 ? 2.18 -0.994 7.898 1 54.38 94 HIS A O 1
ATOM 726 N N . TRP A 1 95 ? 0.639 -1.924 9.438 1 49.22 95 TRP A N 1
ATOM 727 C CA . TRP A 1 95 ? -0.42 -1.113 8.844 1 49.22 95 TRP A CA 1
ATOM 728 C C . TRP A 1 95 ? -0.821 0.024 9.781 1 49.22 95 TRP A C 1
ATOM 730 O O . TRP A 1 95 ? -1.809 0.72 9.531 1 49.22 95 TRP A O 1
ATOM 740 N N . GLU A 1 96 ? 0.215 0.551 10.281 1 47.12 96 GLU A N 1
ATOM 741 C CA . GLU A 1 96 ? -0.324 1.656 11.07 1 47.12 96 GLU A CA 1
ATOM 742 C C . GLU A 1 96 ? -1.373 2.434 10.281 1 47.12 96 GLU A C 1
ATOM 744 O O . GLU A 1 96 ? -1.081 2.971 9.211 1 47.12 96 GLU A O 1
ATOM 749 N N . TRP A 1 97 ? -2.564 1.796 10.422 1 45.69 97 TRP A N 1
ATOM 750 C CA . TRP A 1 97 ? -3.691 2.604 9.961 1 45.69 97 TRP A CA 1
ATOM 751 C C . TRP A 1 97 ? -3.611 4.02 10.523 1 45.69 97 TRP A C 1
ATOM 753 O O . TRP A 1 97 ? -3.777 4.223 11.727 1 45.69 97 TRP A O 1
ATOM 763 N N . GLN A 1 98 ? -2.475 4.5 10.242 1 45.78 98 GLN A N 1
ATOM 764 C CA . GLN A 1 98 ? -2.199 5.797 10.859 1 45.78 98 GLN A CA 1
ATOM 765 C C . GLN A 1 98 ? -3.463 6.645 10.945 1 45.78 98 GLN A C 1
ATOM 767 O O . GLN A 1 98 ? -3.578 7.504 11.82 1 45.78 98 GLN A O 1
ATOM 772 N N . SER A 1 99 ? -4.172 6.785 9.844 1 45.66 99 SER A N 1
ATOM 773 C CA . SER A 1 99 ? -5.27 7.719 10.055 1 45.66 99 SER A CA 1
ATOM 774 C C . SER A 1 99 ? -6.375 7.086 10.898 1 45.66 99 SER A C 1
ATOM 776 O O . SER A 1 99 ? -6.965 6.082 10.5 1 45.66 99 SER A O 1
ATOM 778 N N . THR A 1 100 ? -5.961 6.945 12.156 1 45.28 100 THR A N 1
ATOM 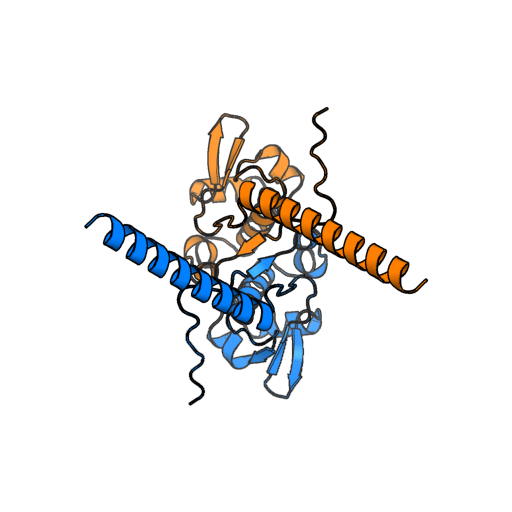779 C CA . THR A 1 100 ? -7.027 6.492 13.047 1 45.28 100 THR A CA 1
ATOM 780 C C . THR A 1 100 ? -8.352 7.16 12.688 1 45.28 100 THR A C 1
ATOM 782 O O . THR A 1 100 ? -8.367 8.211 12.047 1 45.28 100 THR A O 1
ATOM 785 N N . ARG A 1 101 ? -9.406 6.41 12.977 1 48.59 101 ARG A N 1
ATOM 786 C CA . ARG A 1 101 ? -10.734 6.996 12.805 1 48.59 101 ARG A CA 1
ATOM 787 C C . ARG A 1 101 ? -10.758 8.445 13.281 1 48.59 101 ARG A C 1
ATOM 789 O O . ARG A 1 101 ? -11.344 9.312 12.633 1 48.59 101 ARG A O 1
ATOM 796 N N . GLU A 1 102 ? -10.148 8.508 14.383 1 48.88 102 GLU A N 1
ATOM 797 C CA . GLU A 1 102 ? -10.102 9.836 14.984 1 48.88 102 GLU A CA 1
ATOM 798 C C . GLU A 1 102 ? -9.336 10.82 14.102 1 48.88 102 GLU A C 1
ATOM 800 O O . GLU A 1 102 ? -9.766 11.953 13.898 1 48.88 102 GLU A O 1
ATOM 805 N N . GLN A 1 103 ? -8.297 10.352 13.531 1 49.69 103 GLN A N 1
ATOM 806 C CA . GLN A 1 103 ? -7.496 11.234 12.688 1 49.69 103 GLN A CA 1
ATOM 807 C C . GLN A 1 103 ? -8.219 11.555 11.383 1 49.69 103 GLN A C 1
ATOM 809 O O . GLN A 1 103 ? -8.188 12.688 10.906 1 49.69 103 GLN A O 1
ATOM 814 N N . ILE A 1 104 ? -8.945 10.594 11.016 1 52.38 104 ILE A N 1
ATOM 815 C CA . ILE A 1 104 ? -9.75 10.773 9.812 1 52.38 104 ILE A CA 1
ATOM 816 C C . ILE A 1 104 ? -10.883 11.758 10.094 1 52.38 104 ILE A C 1
ATOM 818 O O . ILE A 1 104 ? -11.125 12.672 9.305 1 52.38 104 ILE A O 1
ATOM 822 N N . THR A 1 105 ? -11.438 11.383 11.18 1 53.31 105 THR A N 1
ATOM 823 C CA . THR A 1 105 ? -12.5 12.297 11.586 1 53.31 105 THR A CA 1
ATOM 824 C C . THR A 1 105 ? -11.961 13.711 11.75 1 53.31 105 THR A C 1
ATOM 826 O O . THR A 1 105 ? -12.57 14.672 11.281 1 53.31 105 THR A O 1
ATOM 829 N N . GLN A 1 106 ? -10.797 13.781 12.336 1 54.97 106 GLN A N 1
ATOM 830 C CA . GLN A 1 106 ? -10.188 15.086 12.539 1 54.97 106 GLN A CA 1
ATOM 831 C C . GLN A 1 106 ? -9.766 15.711 11.211 1 54.97 106 GLN A C 1
ATOM 833 O O . GLN A 1 106 ? -9.977 16.906 10.984 1 54.97 106 GLN A O 1
ATOM 838 N N . MET A 1 107 ? -9.281 14.922 10.453 1 54.53 107 MET A N 1
ATOM 839 C CA . MET A 1 107 ? -8.852 15.391 9.141 1 54.53 107 MET A CA 1
ATOM 840 C C . MET A 1 107 ? -10.055 15.789 8.289 1 54.53 107 MET A C 1
ATOM 842 O O . MET A 1 107 ? -10.023 16.812 7.602 1 54.53 107 MET A O 1
ATOM 846 N N . SER A 1 108 ? -10.922 14.898 8.32 1 55.62 108 SER A N 1
ATOM 847 C CA . SER A 1 108 ? -12.156 15.227 7.609 1 55.62 108 SER A CA 1
ATOM 848 C C . SER A 1 108 ? -12.766 16.531 8.109 1 55.62 108 SER A C 1
ATOM 850 O O . SER A 1 108 ? -13.219 17.359 7.316 1 55.62 108 SER A O 1
ATOM 852 N N . GLU A 1 109 ? -12.695 16.578 9.422 1 59.28 109 GLU A N 1
ATOM 853 C CA . GLU A 1 109 ? -13.203 17.812 10.023 1 59.28 109 GLU A CA 1
ATOM 854 C C . GLU A 1 109 ? -12.336 19.016 9.633 1 59.28 109 GLU A C 1
ATOM 856 O O . GLU A 1 109 ? -12.859 20.094 9.328 1 59.28 109 GLU A O 1
ATOM 861 N N . ARG A 1 110 ? -11.125 18.797 9.672 1 55.12 110 ARG A N 1
ATOM 862 C CA . ARG A 1 110 ? -10.203 19.859 9.297 1 55.12 110 ARG A CA 1
ATOM 863 C C . ARG A 1 110 ? -10.367 20.219 7.824 1 55.12 110 ARG A C 1
ATOM 865 O O . ARG A 1 110 ? -10.391 21.406 7.473 1 55.12 110 ARG A O 1
ATOM 872 N N . ARG A 1 111 ? -10.453 19.312 7.113 1 56.19 111 ARG A N 1
ATOM 873 C CA . ARG A 1 111 ? -10.68 19.562 5.691 1 56.19 111 ARG A CA 1
ATOM 874 C C . ARG A 1 111 ? -12 20.281 5.469 1 56.19 111 ARG A C 1
ATOM 876 O O . ARG A 1 111 ? -12.086 21.203 4.656 1 56.19 111 ARG A O 1
ATOM 883 N N . ARG A 1 112 ? -12.898 19.703 6.07 1 56.84 112 ARG A N 1
ATOM 884 C CA . ARG A 1 112 ? -14.195 20.359 5.992 1 56.84 112 ARG A CA 1
ATOM 885 C C . ARG A 1 112 ? -14.094 21.828 6.434 1 56.84 112 ARG A C 1
ATOM 887 O O . ARG A 1 112 ? -14.57 22.719 5.738 1 56.84 112 ARG A O 1
ATOM 894 N N . LYS A 1 113 ? -13.484 22 7.57 1 60.12 113 LYS A N 1
ATOM 895 C CA . LYS A 1 113 ? -13.336 23.344 8.102 1 60.12 113 LYS A CA 1
ATOM 896 C C . LYS A 1 113 ? -12.516 24.219 7.152 1 60.12 113 LYS A C 1
ATOM 898 O O . LYS A 1 113 ? -12.844 25.391 6.938 1 60.12 113 LYS A O 1
ATOM 903 N N . ASN A 1 114 ? -11.539 23.641 6.609 1 57.22 114 ASN A N 1
ATOM 904 C CA . ASN A 1 114 ? -10.711 24.375 5.664 1 57.22 114 ASN A CA 1
ATOM 905 C C . ASN A 1 114 ? -11.484 24.719 4.395 1 57.22 114 ASN A C 1
ATOM 907 O O . ASN A 1 114 ? -11.367 25.828 3.871 1 57.22 114 ASN A O 1
ATOM 911 N N . ARG A 1 115 ? -12.117 23.797 3.924 1 58.81 115 ARG A N 1
ATOM 912 C CA . ARG A 1 115 ? -12.969 24.062 2.766 1 58.81 115 ARG A CA 1
ATOM 913 C C . ARG A 1 115 ? -13.953 25.188 3.051 1 58.81 115 ARG A C 1
ATOM 915 O O . ARG A 1 115 ? -14.188 26.047 2.201 1 58.81 115 ARG A O 1
ATOM 922 N N . GLU A 1 116 ? -14.523 25.078 4.168 1 63.84 116 GLU A N 1
ATOM 923 C CA . GLU A 1 116 ? -15.477 26.109 4.57 1 63.84 116 GLU A CA 1
ATOM 924 C C . GLU A 1 116 ? -14.805 27.484 4.68 1 63.84 116 GLU A C 1
ATOM 926 O O . GLU A 1 116 ? -15.344 28.484 4.219 1 63.84 116 GLU A O 1
ATOM 931 N N . ARG A 1 117 ? -13.719 27.578 5.289 1 64.62 117 ARG A N 1
ATOM 932 C CA . ARG A 1 117 ? -12.961 28.828 5.422 1 64.62 117 ARG A CA 1
ATOM 933 C C . ARG A 1 117 ? -12.578 29.375 4.055 1 64.62 117 ARG A C 1
ATOM 935 O O . ARG A 1 117 ? -12.68 30.578 3.818 1 64.62 117 ARG A O 1
ATOM 942 N N . GLN A 1 118 ? -12.102 28.5 3.271 1 61.38 118 GLN A N 1
ATOM 943 C CA . GLN A 1 118 ? -11.727 28.922 1.926 1 61.38 118 GLN A CA 1
ATOM 944 C C . GLN A 1 118 ? -12.938 29.422 1.144 1 61.38 118 GLN A C 1
ATOM 946 O O . GLN A 1 118 ? -12.852 30.406 0.413 1 61.38 118 GLN A O 1
ATOM 951 N N . ALA A 1 119 ? -13.93 28.688 1.206 1 65.31 119 ALA A N 1
ATOM 952 C CA . ALA A 1 119 ? -15.18 29.109 0.574 1 65.31 119 ALA A CA 1
ATOM 953 C C . ALA A 1 119 ? -15.617 30.484 1.079 1 65.31 119 ALA A C 1
ATOM 955 O O . ALA A 1 119 ? -16.031 31.328 0.293 1 65.31 119 ALA A O 1
ATOM 956 N N . GLU A 1 120 ? -15.531 30.703 2.385 1 66.19 120 GLU A N 1
ATOM 957 C CA . GLU A 1 120 ? -15.883 31.984 2.988 1 66.19 120 GLU A CA 1
ATOM 958 C C . GLU A 1 120 ? -14.953 33.094 2.506 1 66.19 120 GLU A C 1
ATOM 960 O O . GLU A 1 120 ? -15.398 34.219 2.225 1 66.19 120 GLU A O 1
ATOM 965 N N . TRP A 1 121 ? -13.734 32.812 2.439 1 66.5 121 TRP A N 1
ATOM 966 C CA . TRP A 1 121 ? -12.727 33.781 1.972 1 66.5 121 TRP A CA 1
ATOM 967 C C . TRP A 1 121 ? -12.992 34.188 0.529 1 66.5 121 TRP A C 1
ATOM 969 O O . TRP A 1 121 ? -12.945 35.375 0.197 1 66.5 121 TRP A O 1
ATOM 979 N N . ARG A 1 122 ? -13.227 33.188 -0.206 1 67.75 122 ARG A N 1
ATOM 980 C CA . ARG A 1 122 ? -13.555 33.469 -1.602 1 67.75 122 ARG A CA 1
ATOM 981 C C . ARG A 1 122 ? -14.828 34.312 -1.714 1 67.75 122 ARG A C 1
ATOM 983 O O . ARG A 1 122 ? -14.922 35.188 -2.562 1 67.75 122 ARG A O 1
ATOM 990 N N . ALA A 1 123 ? -15.727 33.938 -0.893 1 70.25 123 ALA A N 1
ATOM 991 C CA . ALA A 1 123 ? -16.984 34.688 -0.885 1 70.25 123 ALA A CA 1
ATOM 992 C C . ALA A 1 123 ? -16.781 36.125 -0.443 1 70.25 123 ALA A C 1
ATOM 994 O O . ALA A 1 123 ? -17.375 37.031 -1.004 1 70.25 123 ALA A O 1
ATOM 995 N N . ARG A 1 124 ? -15.961 36.281 0.504 1 73.25 124 ARG A N 1
ATOM 996 C CA . ARG A 1 124 ? -15.664 37.625 0.988 1 73.25 124 ARG A CA 1
ATOM 997 C C . ARG A 1 124 ? -14.883 38.438 -0.05 1 73.25 124 ARG A C 1
ATOM 999 O O . ARG A 1 124 ? -15.078 39.625 -0.191 1 73.25 124 ARG A O 1
ATOM 1006 N N . GLY A 1 125 ? -13.938 37.75 -0.547 1 64.12 125 GLY A N 1
ATOM 1007 C CA . GLY A 1 125 ? -13.148 38.438 -1.578 1 64.12 125 GLY A CA 1
ATOM 1008 C C . GLY A 1 125 ? -13.969 38.781 -2.805 1 64.12 125 GLY A C 1
ATOM 1009 O O . GLY A 1 125 ? -13.68 39.781 -3.477 1 64.12 125 GLY A O 1
ATOM 1010 N N . SER A 1 126 ? -14.875 37.938 -3.129 1 65 126 SER A N 1
ATOM 1011 C CA . SER A 1 126 ? -15.773 38.25 -4.23 1 65 126 SER A CA 1
ATOM 1012 C C . SER A 1 126 ? -16.719 39.406 -3.865 1 65 126 SER A C 1
ATOM 1014 O O . SER A 1 126 ? -17.141 40.156 -4.73 1 65 126 SER A O 1
ATOM 1016 N N . GLU A 1 127 ? -17.078 39.5 -2.646 1 62.72 127 GLU A N 1
ATOM 1017 C CA . GLU A 1 127 ? -17.953 40.594 -2.221 1 62.72 127 GLU A CA 1
ATOM 1018 C C . GLU A 1 127 ? -17.188 41.906 -2.139 1 62.72 127 GLU A C 1
ATOM 1020 O O . GLU A 1 127 ? -17.75 42.969 -2.352 1 62.72 127 GLU A O 1
ATOM 1025 N N . GLY A 1 128 ? -15.93 41.875 -1.821 1 55.75 128 GLY A N 1
ATOM 1026 C CA . GLY A 1 128 ? -15.219 43.125 -1.775 1 55.75 128 GLY A CA 1
ATOM 1027 C C . GLY A 1 128 ? -14.992 43.75 -3.146 1 55.75 128 GLY A C 1
ATOM 1028 O O . GLY A 1 128 ? -14.547 44.875 -3.26 1 55.75 128 GLY A O 1
ATOM 1029 N N . VAL A 1 129 ? -14.969 42.969 -4.137 1 56.78 129 VAL A N 1
ATOM 1030 C CA . VAL A 1 129 ? -14.742 43.562 -5.453 1 56.78 129 VAL A CA 1
ATOM 1031 C C . VAL A 1 129 ? -16.031 44.156 -5.988 1 56.78 129 VAL A C 1
ATOM 1033 O O . VAL A 1 129 ? -16.016 44.969 -6.922 1 56.78 129 VAL A O 1
ATOM 1036 N N . GLU A 1 130 ? -17.172 44.031 -5.344 1 45.91 130 GLU A N 1
ATOM 1037 C CA . GLU A 1 130 ? -18.25 44.875 -5.824 1 45.91 130 GLU A CA 1
ATOM 1038 C C . GLU A 1 130 ? -18.281 46.219 -5.074 1 45.91 130 GLU A C 1
ATOM 1040 O O . GLU A 1 130 ? -17.984 46.25 -3.879 1 45.91 130 GLU A O 1
ATOM 1045 N N . MET B 1 1 ? 29.703 13.57 -2.803 1 20.2 1 MET B N 1
ATOM 1046 C CA . MET B 1 1 ? 28.938 12.422 -2.326 1 20.2 1 MET B CA 1
ATOM 1047 C C . MET B 1 1 ? 27.609 12.867 -1.716 1 20.2 1 MET B C 1
ATOM 1049 O O . MET B 1 1 ? 27.594 13.68 -0.788 1 20.2 1 MET B O 1
ATOM 1053 N N . THR B 1 2 ? 26.625 13.234 -2.561 1 23.2 2 THR B N 1
ATOM 1054 C CA . THR B 1 2 ? 25.359 13.875 -2.244 1 23.2 2 THR B CA 1
ATOM 1055 C C . THR B 1 2 ? 24.625 13.102 -1.147 1 23.2 2 THR B C 1
ATOM 1057 O O . THR B 1 2 ? 24.344 11.914 -1.296 1 23.2 2 THR B O 1
ATOM 1060 N N . GLU B 1 3 ? 24.953 13.359 0.063 1 22.17 3 GLU B N 1
ATOM 1061 C CA . GLU B 1 3 ? 24.312 12.758 1.235 1 22.17 3 GLU B CA 1
ATOM 1062 C C . GLU B 1 3 ? 22.797 12.742 1.097 1 22.17 3 GLU B C 1
ATOM 1064 O O . GLU B 1 3 ? 22.172 13.797 0.925 1 22.17 3 GLU B O 1
ATOM 1069 N N . VAL B 1 4 ? 22.328 11.836 0.347 1 29.55 4 VAL B N 1
ATOM 1070 C CA . VAL B 1 4 ? 20.891 11.633 0.427 1 29.55 4 VAL B CA 1
ATOM 1071 C C . VAL B 1 4 ? 20.422 11.758 1.878 1 29.55 4 VAL B C 1
ATOM 1073 O O . VAL B 1 4 ? 20.938 11.07 2.762 1 29.55 4 VAL B O 1
ATOM 1076 N N . ALA B 1 5 ? 20.328 12.93 2.326 1 30.61 5 ALA B N 1
ATOM 1077 C CA . ALA B 1 5 ? 19.859 13.203 3.682 1 30.61 5 ALA B CA 1
ATOM 1078 C C . ALA B 1 5 ? 18.906 12.117 4.156 1 30.61 5 ALA B C 1
ATOM 1080 O O . ALA B 1 5 ? 17.891 11.836 3.5 1 30.61 5 ALA B O 1
ATOM 1081 N N . GLY B 1 6 ? 19.438 11.016 4.605 1 31.22 6 GLY B N 1
ATOM 1082 C CA . GLY B 1 6 ? 18.672 9.953 5.242 1 31.22 6 GLY B CA 1
ATOM 1083 C C . GLY B 1 6 ? 17.469 10.453 6.012 1 31.22 6 GLY B C 1
ATOM 1084 O O . GLY B 1 6 ? 17.609 11.211 6.977 1 31.22 6 GLY B O 1
ATOM 1085 N N . ILE B 1 7 ? 16.391 11.016 5.43 1 33.41 7 ILE B N 1
ATOM 1086 C CA . ILE B 1 7 ? 15.18 11.414 6.141 1 33.41 7 ILE B CA 1
ATOM 1087 C C . ILE B 1 7 ? 14.969 10.508 7.355 1 33.41 7 ILE B C 1
ATOM 1089 O O . ILE B 1 7 ? 14.805 9.297 7.211 1 33.41 7 ILE B O 1
ATOM 1093 N N . LYS B 1 8 ? 15.531 10.453 8.336 1 31.58 8 LYS B N 1
ATOM 1094 C CA . LYS B 1 8 ? 15.469 9.938 9.703 1 31.58 8 LYS B CA 1
ATOM 1095 C C . LYS B 1 8 ? 14.023 9.797 10.18 1 31.58 8 LYS B C 1
ATOM 1097 O O . LYS B 1 8 ? 13.258 10.766 10.141 1 31.58 8 LYS B O 1
ATOM 1102 N N . GLY B 1 9 ? 13.477 8.547 10.422 1 38.62 9 GLY B N 1
ATOM 1103 C CA . GLY B 1 9 ? 12.242 8.094 11.039 1 38.62 9 GLY B CA 1
ATOM 1104 C C . GLY B 1 9 ? 11.023 8.305 10.164 1 38.62 9 GLY B C 1
ATOM 1105 O O . GLY B 1 9 ? 9.898 7.992 10.562 1 38.62 9 GLY B O 1
ATOM 1106 N N . THR B 1 10 ? 10.992 9.312 9.305 1 41.5 10 THR B N 1
ATOM 1107 C CA . THR B 1 10 ? 9.82 9.633 8.508 1 41.5 10 THR B CA 1
ATOM 1108 C C . THR B 1 10 ? 9.688 8.68 7.32 1 41.5 10 THR B C 1
ATOM 1110 O O . THR B 1 10 ? 10.242 8.938 6.25 1 41.5 10 THR B O 1
ATOM 1113 N N . ALA B 1 11 ? 10.211 7.484 7.422 1 49.47 11 ALA B N 1
ATOM 1114 C CA . ALA B 1 11 ? 9.945 6.613 6.277 1 49.47 11 ALA B CA 1
ATOM 1115 C C . ALA B 1 11 ? 8.586 6.918 5.66 1 49.47 11 ALA B C 1
ATOM 1117 O O . ALA B 1 11 ? 7.59 7.062 6.379 1 49.47 11 ALA B O 1
ATOM 1118 N N . LEU B 1 12 ? 8.633 7.547 4.43 1 62.84 12 LEU B N 1
ATOM 1119 C CA . LEU B 1 12 ? 7.414 7.895 3.705 1 62.84 12 LEU B CA 1
ATOM 1120 C C . LEU B 1 12 ? 6.539 6.664 3.496 1 62.84 12 LEU B C 1
ATOM 1122 O O . LEU B 1 12 ? 7.027 5.609 3.084 1 62.84 12 LEU B O 1
ATOM 1126 N N . ASP B 1 13 ? 5.438 6.695 4.117 1 76.56 13 ASP B N 1
ATOM 1127 C CA . ASP B 1 13 ? 4.449 5.648 3.863 1 76.56 13 ASP B CA 1
ATOM 1128 C C . ASP B 1 13 ? 3.889 5.758 2.447 1 76.56 13 ASP B C 1
ATOM 1130 O O . ASP B 1 13 ? 3.729 6.859 1.92 1 76.56 13 ASP B O 1
ATOM 1134 N N . THR B 1 14 ? 3.912 4.695 1.862 1 84.88 14 THR B N 1
ATOM 1135 C CA . THR B 1 14 ? 3.25 4.609 0.565 1 84.88 14 THR B CA 1
ATOM 1136 C C . THR B 1 14 ? 1.734 4.57 0.733 1 84.88 14 THR B C 1
ATOM 1138 O O . THR B 1 14 ? 1.214 3.801 1.544 1 84.88 14 THR B O 1
ATOM 1141 N N . ARG B 1 15 ? 1.091 5.375 -0.001 1 82.81 15 ARG B N 1
ATOM 1142 C CA . ARG B 1 15 ? -0.366 5.422 0.063 1 82.81 15 ARG B CA 1
ATOM 1143 C C . ARG B 1 15 ? -0.991 4.664 -1.104 1 82.81 15 ARG B C 1
ATOM 1145 O O . ARG B 1 15 ? -0.612 4.871 -2.258 1 82.81 15 ARG B O 1
ATOM 1152 N N . LEU B 1 16 ? -1.882 3.77 -0.679 1 87.12 16 LEU B N 1
ATOM 1153 C CA . LEU B 1 16 ? -2.652 3.061 -1.694 1 87.12 16 LEU B CA 1
ATOM 1154 C C . LEU B 1 16 ? -4.098 3.549 -1.721 1 87.12 16 LEU B C 1
ATOM 1156 O O . LEU B 1 16 ? -4.766 3.574 -0.685 1 87.12 16 LEU B O 1
ATOM 1160 N N . LYS B 1 17 ? -4.527 3.885 -2.908 1 83 17 LYS B N 1
ATOM 1161 C CA . LYS B 1 17 ? -5.918 4.297 -3.074 1 83 17 LYS B CA 1
ATOM 1162 C C . LYS B 1 17 ? -6.852 3.09 -3.086 1 83 17 LYS B C 1
ATOM 1164 O O . LYS B 1 17 ? -6.469 2.004 -3.523 1 83 17 LYS B O 1
ATOM 1169 N N . HIS B 1 18 ? -8.047 3.359 -2.678 1 84.81 18 HIS B N 1
ATOM 1170 C CA . HIS B 1 18 ? -9.07 2.312 -2.668 1 84.81 18 HIS B CA 1
ATOM 1171 C C . HIS B 1 18 ? -9.328 1.788 -4.078 1 84.81 18 HIS B C 1
ATOM 1173 O O . HIS B 1 18 ? -9.688 0.621 -4.25 1 84.81 18 HIS B O 1
ATOM 1179 N N . SER B 1 19 ? -9.086 2.609 -5.062 1 86.38 19 SER B N 1
ATOM 1180 C CA . SER B 1 19 ? -9.344 2.234 -6.449 1 86.38 19 SER B CA 1
ATOM 1181 C C . SER B 1 19 ? -8.438 1.087 -6.887 1 86.38 19 SER B C 1
ATOM 1183 O O . SER B 1 19 ? -8.672 0.458 -7.918 1 86.38 19 SER B O 1
ATOM 1185 N N . LEU B 1 20 ? -7.379 0.834 -6.086 1 89.81 20 LEU B N 1
ATOM 1186 C CA . LEU B 1 20 ? -6.512 -0.308 -6.344 1 89.81 20 LEU B CA 1
ATOM 1187 C C . LEU B 1 20 ? -7.32 -1.597 -6.434 1 89.81 20 LEU B C 1
ATOM 1189 O O . LEU B 1 20 ? -7.016 -2.469 -7.254 1 89.81 20 LEU B O 1
ATOM 1193 N N . LEU B 1 21 ? -8.375 -1.731 -5.68 1 92.31 21 LEU B N 1
ATOM 1194 C CA . LEU B 1 21 ? -9.164 -2.953 -5.562 1 92.31 21 LEU B CA 1
ATOM 1195 C C . LEU B 1 21 ? -9.875 -3.268 -6.875 1 92.31 21 LEU B C 1
ATOM 1197 O O . LEU B 1 21 ? -10.156 -4.434 -7.172 1 92.31 21 LEU B O 1
ATOM 1201 N N . THR B 1 22 ? -10.109 -2.217 -7.633 1 92.31 22 THR B N 1
ATOM 1202 C CA . THR B 1 22 ? -10.898 -2.418 -8.836 1 92.31 22 THR B CA 1
ATOM 1203 C C . THR B 1 22 ? -10.07 -2.123 -10.086 1 92.31 22 THR B C 1
ATOM 1205 O O . THR B 1 22 ? -10.602 -2.098 -11.195 1 92.31 22 THR B O 1
ATOM 1208 N N . ASP B 1 23 ? -8.82 -1.877 -9.906 1 92.31 23 ASP B N 1
ATOM 1209 C CA . ASP B 1 23 ? -7.953 -1.599 -11.047 1 92.31 23 ASP B CA 1
ATOM 1210 C C . ASP B 1 23 ? -7.738 -2.854 -11.891 1 92.31 23 ASP B C 1
ATOM 1212 O O . ASP B 1 23 ? -7.16 -3.834 -11.422 1 92.31 23 ASP B O 1
ATOM 1216 N N . PRO B 1 24 ? -8.18 -2.818 -13.148 1 94 24 PRO B N 1
ATOM 1217 C CA . PRO B 1 24 ? -8.125 -4.051 -13.93 1 94 24 PRO B CA 1
ATOM 1218 C C . PRO B 1 24 ? -6.695 -4.488 -14.242 1 94 24 PRO B C 1
ATOM 1220 O O . PRO B 1 24 ? -6.422 -5.684 -14.352 1 94 24 PRO B O 1
ATOM 1223 N N . VAL B 1 25 ? -5.75 -3.568 -14.398 1 94.19 25 VAL B N 1
ATOM 1224 C CA . VAL B 1 25 ? -4.363 -3.932 -14.672 1 94.19 25 VAL B CA 1
ATOM 1225 C C . VAL B 1 25 ? -3.766 -4.637 -13.453 1 94.19 25 VAL B C 1
ATOM 1227 O O . VAL B 1 25 ? -3.215 -5.734 -13.57 1 94.19 25 VAL B O 1
ATOM 1230 N N . LEU B 1 26 ? -3.967 -4.062 -12.273 1 94.81 26 LEU B N 1
ATOM 1231 C CA . LEU B 1 26 ? -3.369 -4.605 -11.055 1 94.81 26 LEU B CA 1
ATOM 1232 C C . LEU B 1 26 ? -4.059 -5.902 -10.648 1 94.81 26 LEU B C 1
ATOM 1234 O O . LEU B 1 26 ? -3.404 -6.844 -10.195 1 94.81 26 LEU B O 1
ATOM 1238 N N . GLN B 1 27 ? -5.367 -5.973 -10.953 1 96.38 27 GLN B N 1
ATOM 1239 C CA . GLN B 1 27 ? -6.109 -7.102 -10.406 1 96.38 27 GLN B CA 1
ATOM 1240 C C . GLN B 1 27 ? -6.258 -8.219 -11.438 1 96.38 27 GLN B C 1
ATOM 1242 O O . GLN B 1 27 ? -6.352 -9.391 -11.078 1 96.38 27 GLN B O 1
ATOM 1247 N N . ALA B 1 28 ? -6.266 -7.895 -12.711 1 96.56 28 ALA B N 1
ATOM 1248 C CA . ALA B 1 28 ? -6.609 -8.922 -13.688 1 96.56 28 ALA B CA 1
ATOM 1249 C C . ALA B 1 28 ? -5.426 -9.227 -14.602 1 96.56 28 ALA B C 1
ATOM 1251 O O . ALA B 1 28 ? -5.25 -10.359 -15.039 1 96.56 28 ALA B O 1
ATOM 1252 N N . GLU B 1 29 ? -4.59 -8.297 -14.852 1 96.81 29 GLU B N 1
ATOM 1253 C CA . GLU B 1 29 ? -3.533 -8.492 -15.844 1 96.81 29 GLU B CA 1
ATOM 1254 C C . GLU B 1 29 ? -2.262 -9.031 -15.195 1 96.81 29 GLU B C 1
ATOM 1256 O O . GLU B 1 29 ? -1.567 -9.867 -15.781 1 96.81 29 GLU B O 1
ATOM 1261 N N . LEU B 1 30 ? -1.964 -8.602 -13.984 1 97.44 30 LEU B N 1
ATOM 1262 C CA . LEU B 1 30 ? -0.754 -9.047 -13.297 1 97.44 30 LEU B CA 1
ATOM 1263 C C . LEU B 1 30 ? -0.98 -10.398 -12.617 1 97.44 30 LEU B C 1
ATOM 1265 O O . LEU B 1 30 ? -2.051 -10.641 -12.055 1 97.44 30 LEU B O 1
ATOM 1269 N N . SER B 1 31 ? 0.048 -11.219 -12.688 1 98.06 31 SER B N 1
ATOM 1270 C CA . SER B 1 31 ? 0.06 -12.383 -11.805 1 98.06 31 SER B CA 1
ATOM 1271 C C . SER B 1 31 ? 0.251 -11.961 -10.352 1 98.06 31 SER B C 1
ATOM 1273 O O . SER B 1 31 ? 0.587 -10.812 -10.07 1 98.06 31 SER B O 1
ATOM 1275 N N . GLY B 1 32 ? 0.014 -12.898 -9.445 1 98.06 32 GLY B N 1
ATOM 1276 C CA . GLY B 1 32 ? 0.231 -12.602 -8.039 1 98.06 32 GLY B CA 1
ATOM 1277 C C . GLY B 1 32 ? 1.637 -12.109 -7.746 1 98.06 32 GLY B C 1
ATOM 1278 O O . GLY B 1 32 ? 1.819 -11.141 -7.004 1 98.06 32 GLY B O 1
ATOM 1279 N N . GLU B 1 33 ? 2.643 -12.766 -8.344 1 98.25 33 GLU B N 1
ATOM 1280 C CA . GLU B 1 33 ? 4.031 -12.383 -8.109 1 98.25 33 GLU B CA 1
ATOM 1281 C C . GLU B 1 33 ? 4.355 -11.039 -8.758 1 98.25 33 GLU B C 1
ATOM 1283 O O . GLU B 1 33 ? 5.109 -10.242 -8.195 1 98.25 33 GLU B O 1
ATOM 1288 N N .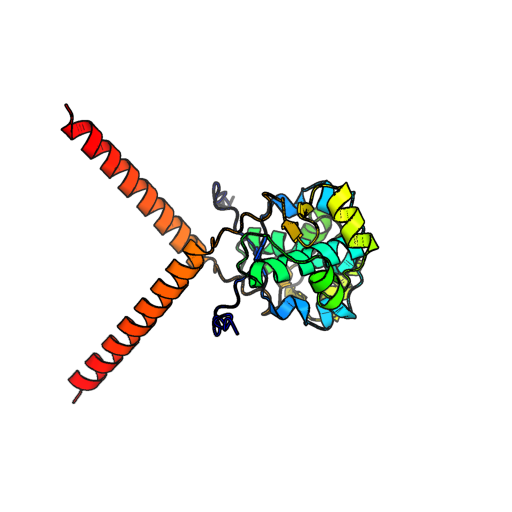 GLU B 1 34 ? 3.752 -10.766 -9.883 1 98 34 GLU B N 1
ATOM 1289 C CA . GLU B 1 34 ? 3.943 -9.469 -10.523 1 98 34 GLU B CA 1
ATOM 1290 C C . GLU B 1 34 ? 3.299 -8.352 -9.703 1 98 34 GLU B C 1
ATOM 1292 O O . GLU B 1 34 ? 3.85 -7.254 -9.602 1 98 34 GLU B O 1
ATOM 1297 N N . PHE B 1 35 ? 2.146 -8.672 -9.172 1 97.56 35 PHE B N 1
ATOM 1298 C CA . PHE B 1 35 ? 1.49 -7.723 -8.281 1 97.56 35 PHE B CA 1
ATOM 1299 C C . PHE B 1 35 ? 2.367 -7.414 -7.078 1 97.56 35 PHE B C 1
ATOM 1301 O O . PHE B 1 35 ? 2.557 -6.25 -6.723 1 97.56 35 PHE B O 1
ATOM 1308 N N . ARG B 1 36 ? 2.908 -8.398 -6.484 1 98 36 ARG B N 1
ATOM 1309 C CA . ARG B 1 36 ? 3.812 -8.203 -5.359 1 98 36 ARG B CA 1
ATOM 1310 C C . ARG B 1 36 ? 5.02 -7.363 -5.762 1 98 36 ARG B C 1
ATOM 1312 O O . ARG B 1 36 ? 5.406 -6.434 -5.051 1 98 36 ARG B O 1
ATOM 1319 N N . ALA B 1 37 ? 5.609 -7.656 -6.875 1 97.88 37 ALA B N 1
ATOM 1320 C CA . ALA B 1 37 ? 6.742 -6.887 -7.379 1 97.88 37 ALA B CA 1
ATOM 1321 C C . ALA B 1 37 ? 6.367 -5.422 -7.578 1 97.88 37 ALA B C 1
ATOM 1323 O O . ALA B 1 37 ? 7.148 -4.523 -7.262 1 97.88 37 ALA B O 1
ATOM 1324 N N . TRP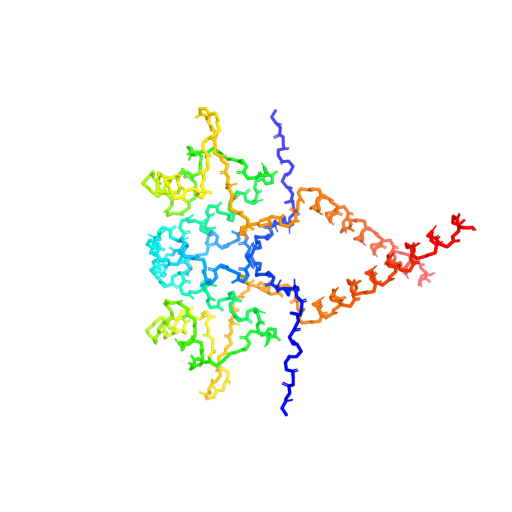 B 1 38 ? 5.16 -5.223 -8.047 1 96.5 38 TRP B N 1
ATOM 1325 C CA . TRP B 1 38 ? 4.699 -3.859 -8.289 1 96.5 38 TRP B CA 1
ATOM 1326 C C . TRP B 1 38 ? 4.562 -3.084 -6.984 1 96.5 38 TRP B C 1
ATOM 1328 O O . TRP B 1 38 ? 4.996 -1.936 -6.887 1 96.5 38 TRP B O 1
ATOM 1338 N N . VAL B 1 39 ? 3.926 -3.727 -6.016 1 95.38 39 VAL B N 1
ATOM 1339 C CA . VAL B 1 39 ? 3.758 -3.082 -4.719 1 95.38 39 VAL B CA 1
ATOM 1340 C C . VAL B 1 39 ? 5.125 -2.797 -4.102 1 95.38 39 VAL B C 1
ATOM 1342 O O . VAL B 1 39 ? 5.383 -1.688 -3.629 1 95.38 39 VAL B O 1
ATOM 1345 N N . ASN B 1 40 ? 6.043 -3.762 -4.145 1 95.88 40 ASN B N 1
ATOM 1346 C CA . ASN B 1 40 ? 7.387 -3.57 -3.613 1 95.88 40 ASN B CA 1
ATOM 1347 C C . ASN B 1 40 ? 8.109 -2.43 -4.324 1 95.88 40 ASN B C 1
ATOM 1349 O O . ASN B 1 40 ? 8.75 -1.598 -3.682 1 95.88 40 ASN B O 1
ATOM 1353 N N . LEU B 1 41 ? 8 -2.383 -5.613 1 95.56 41 LEU B N 1
ATOM 1354 C CA . LEU B 1 41 ? 8.609 -1.312 -6.395 1 95.56 41 LEU B CA 1
ATOM 1355 C C . LEU B 1 41 ? 8.047 0.046 -5.988 1 95.56 41 LEU B C 1
ATOM 1357 O O . LEU B 1 41 ? 8.805 1.001 -5.797 1 95.56 41 LEU B O 1
ATOM 1361 N N . THR B 1 42 ? 6.723 0.078 -5.879 1 92.88 42 THR B N 1
ATOM 1362 C CA . THR B 1 42 ? 6.051 1.319 -5.508 1 92.88 42 THR B CA 1
ATOM 1363 C C . THR B 1 42 ? 6.547 1.818 -4.152 1 92.88 42 THR B C 1
ATOM 1365 O O . THR B 1 42 ? 6.891 2.992 -4.008 1 92.88 42 THR B O 1
ATOM 1368 N N . VAL B 1 43 ? 6.57 0.894 -3.174 1 90.5 43 VAL B N 1
ATOM 1369 C CA . VAL B 1 43 ? 7.043 1.256 -1.842 1 90.5 43 VAL B CA 1
ATOM 1370 C C . VAL B 1 43 ? 8.484 1.749 -1.921 1 90.5 43 VAL B C 1
ATOM 1372 O O . VAL B 1 43 ? 8.836 2.758 -1.306 1 90.5 43 VAL B O 1
ATOM 1375 N N . TRP B 1 44 ? 9.297 1.122 -2.691 1 92.5 44 TRP B N 1
ATOM 1376 C CA . TRP B 1 44 ? 10.695 1.497 -2.838 1 92.5 44 TRP B CA 1
ATOM 1377 C C . TRP B 1 44 ? 10.828 2.854 -3.521 1 92.5 44 TRP B C 1
ATOM 1379 O O . TRP B 1 44 ? 11.57 3.723 -3.053 1 92.5 44 TRP B O 1
ATOM 1389 N N . VAL B 1 45 ? 10.148 3.072 -4.609 1 89.38 45 VAL B N 1
ATOM 1390 C CA . VAL B 1 45 ? 10.258 4.312 -5.371 1 89.38 45 VAL B CA 1
ATOM 1391 C C . VAL B 1 45 ? 9.797 5.488 -4.512 1 89.38 45 VAL B C 1
ATOM 1393 O O . VAL B 1 45 ? 10.414 6.559 -4.539 1 89.38 45 VAL B O 1
ATOM 1396 N N . VAL B 1 46 ? 8.711 5.27 -3.799 1 86 46 VAL B N 1
ATOM 1397 C CA . VAL B 1 46 ? 8.227 6.316 -2.904 1 86 46 VAL B CA 1
ATOM 1398 C C . VAL B 1 46 ? 9.32 6.68 -1.899 1 86 46 VAL B C 1
ATOM 1400 O O . VAL B 1 46 ? 9.492 7.855 -1.564 1 86 46 VAL B O 1
ATOM 1403 N N . SER B 1 47 ? 10.047 5.738 -1.485 1 82.94 47 SER B N 1
ATOM 1404 C CA . SER B 1 47 ? 11.094 5.977 -0.492 1 82.94 47 SER B CA 1
ATOM 1405 C C . SER B 1 47 ? 12.242 6.793 -1.08 1 82.94 47 SER B C 1
ATOM 1407 O O . SER B 1 47 ? 13.039 7.375 -0.341 1 82.94 47 SER B O 1
ATOM 1409 N N . LEU B 1 48 ? 12.297 6.859 -2.424 1 82.06 48 LEU B N 1
ATOM 1410 C CA . LEU B 1 48 ? 13.375 7.586 -3.09 1 82.06 48 LEU B CA 1
ATOM 1411 C C . LEU B 1 48 ? 13.07 9.078 -3.133 1 82.06 48 LEU B C 1
ATOM 1413 O O . LEU B 1 48 ? 13.961 9.891 -3.416 1 82.06 48 LEU B O 1
ATOM 1417 N N . VAL B 1 49 ? 11.805 9.43 -2.926 1 76.06 49 VAL B N 1
ATOM 1418 C CA . VAL B 1 49 ? 11.359 10.82 -3.02 1 76.06 49 VAL B CA 1
ATOM 1419 C C . VAL B 1 49 ? 11.812 11.414 -4.352 1 76.06 49 VAL B C 1
ATOM 1421 O O . VAL B 1 49 ? 12.359 12.516 -4.387 1 76.06 49 VAL B O 1
ATOM 1424 N N . SER B 1 50 ? 11.703 10.617 -5.41 1 75.88 50 SER B N 1
ATOM 1425 C CA . SER B 1 50 ? 12.234 10.953 -6.727 1 75.88 50 SER B CA 1
ATOM 1426 C C . SER B 1 50 ? 11.133 11.398 -7.676 1 75.88 50 SER B C 1
ATOM 1428 O O . SER B 1 50 ? 11.328 11.43 -8.891 1 75.88 50 SER B O 1
ATOM 1430 N N . ASP B 1 51 ? 9.922 11.594 -7.168 1 75.12 51 ASP B N 1
ATOM 1431 C CA . ASP B 1 51 ? 8.75 11.906 -7.984 1 75.12 51 ASP B CA 1
ATOM 1432 C C . ASP B 1 51 ? 8.5 10.812 -9.023 1 75.12 51 ASP B C 1
ATOM 1434 O O . ASP B 1 51 ? 8.203 11.109 -10.18 1 75.12 51 ASP B O 1
ATOM 1438 N N . GLY B 1 52 ? 8.797 9.594 -8.609 1 83.19 52 GLY B N 1
ATOM 1439 C CA . GLY B 1 52 ? 8.461 8.445 -9.438 1 83.19 52 GLY B CA 1
ATOM 1440 C C . GLY B 1 52 ? 9.602 8 -10.328 1 83.19 52 GLY B C 1
ATOM 1441 O O . GLY B 1 52 ? 9.492 6.984 -11.016 1 83.19 52 GLY B O 1
ATOM 1442 N N . ALA B 1 53 ? 10.672 8.789 -10.328 1 83.94 53 ALA B N 1
ATOM 1443 C CA . ALA B 1 53 ? 11.812 8.406 -11.156 1 83.94 53 ALA B CA 1
ATOM 1444 C C . ALA B 1 53 ? 12.688 7.375 -10.438 1 83.94 53 ALA B C 1
ATOM 1446 O O . ALA B 1 53 ? 12.898 7.469 -9.227 1 83.94 53 ALA B O 1
ATOM 1447 N N . PHE B 1 54 ? 13.188 6.344 -11.234 1 89.44 54 PHE B N 1
ATOM 1448 C CA . PHE B 1 54 ? 14.055 5.34 -10.633 1 89.44 54 PHE B CA 1
ATOM 1449 C C . PHE B 1 54 ? 14.891 4.641 -11.703 1 89.44 54 PHE B C 1
ATOM 1451 O O . PHE B 1 54 ? 14.609 4.754 -12.898 1 89.44 54 PHE B O 1
ATOM 1458 N N . SER B 1 55 ? 15.992 4.094 -11.289 1 93.5 55 SER B N 1
ATOM 1459 C CA . SER B 1 55 ? 16.812 3.25 -12.148 1 93.5 55 SER B CA 1
ATOM 1460 C C . SER B 1 55 ? 16.297 1.817 -12.188 1 93.5 55 SER B C 1
ATOM 1462 O O . SER B 1 55 ? 16.203 1.158 -11.148 1 93.5 55 SER B O 1
ATOM 1464 N N . ALA B 1 56 ? 15.977 1.361 -13.398 1 93.75 56 ALA B N 1
ATOM 1465 C CA . ALA B 1 56 ? 15.516 -0.017 -13.539 1 93.75 56 ALA B CA 1
ATOM 1466 C C . ALA B 1 56 ? 16.562 -1.002 -13.039 1 93.75 56 ALA B C 1
ATOM 1468 O O . ALA B 1 56 ? 16.234 -1.981 -12.367 1 93.75 56 ALA B O 1
ATOM 1469 N N . LYS B 1 57 ? 17.812 -0.736 -13.391 1 93.44 57 LYS B N 1
ATOM 1470 C CA . LYS B 1 57 ? 18.906 -1.6 -12.984 1 93.44 57 LYS B CA 1
ATOM 1471 C C . LYS B 1 57 ? 19 -1.702 -11.461 1 93.44 57 LYS B C 1
ATOM 1473 O O . LYS B 1 57 ? 19.125 -2.801 -10.922 1 93.44 57 LYS B O 1
ATOM 1478 N N . GLN B 1 58 ? 18.906 -0.571 -10.812 1 94.75 58 GLN B N 1
ATOM 1479 C CA . GLN B 1 58 ? 18.969 -0.56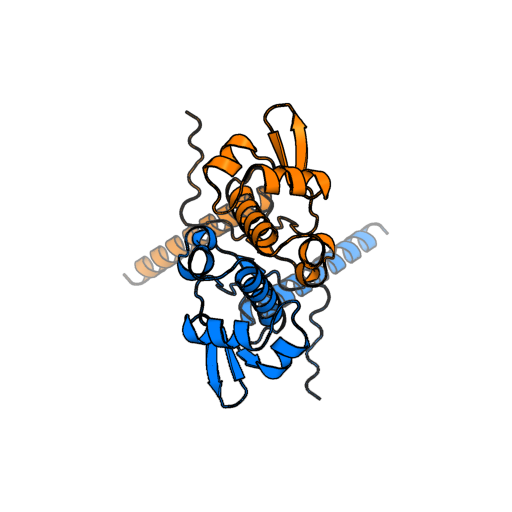 -9.359 1 94.75 58 GLN B CA 1
ATOM 1480 C C . GLN B 1 58 ? 17.75 -1.252 -8.742 1 94.75 58 GLN B C 1
ATOM 1482 O O . GLN B 1 58 ? 17.875 -2.018 -7.789 1 94.75 58 GLN B O 1
ATOM 1487 N N . ALA B 1 59 ? 16.594 -0.974 -9.289 1 96.31 59 ALA B N 1
ATOM 1488 C CA . ALA B 1 59 ? 15.367 -1.566 -8.766 1 96.31 59 ALA B CA 1
ATOM 1489 C C . ALA B 1 59 ? 15.438 -3.09 -8.805 1 96.31 59 ALA B C 1
ATOM 1491 O O . ALA B 1 59 ? 15.188 -3.754 -7.793 1 96.31 59 ALA B O 1
ATOM 1492 N N . ILE B 1 60 ? 15.828 -3.621 -9.93 1 96.81 60 ILE B N 1
ATOM 1493 C CA . ILE B 1 60 ? 15.875 -5.066 -10.117 1 96.81 60 ILE B CA 1
ATOM 1494 C C . ILE B 1 60 ? 16.891 -5.68 -9.156 1 96.81 60 ILE B C 1
ATOM 1496 O O . ILE B 1 60 ? 16.688 -6.777 -8.633 1 96.81 60 ILE B O 1
ATOM 1500 N N . ALA B 1 61 ? 17.906 -4.941 -8.844 1 96.94 61 ALA B N 1
ATOM 1501 C CA . ALA B 1 61 ? 18.984 -5.441 -7.984 1 96.94 61 ALA B CA 1
ATOM 1502 C C . ALA B 1 61 ? 18.547 -5.465 -6.523 1 96.94 61 ALA B C 1
ATOM 1504 O O . ALA B 1 61 ? 18.984 -6.316 -5.75 1 96.94 61 ALA B O 1
ATOM 1505 N N . VAL B 1 62 ? 17.609 -4.562 -6.109 1 96.94 62 VAL B N 1
ATOM 1506 C CA . VAL B 1 62 ? 17.453 -4.383 -4.672 1 96.94 62 VAL B CA 1
ATOM 1507 C C . VAL B 1 62 ? 16.016 -4.719 -4.266 1 96.94 62 VAL B C 1
ATOM 1509 O O . VAL B 1 62 ? 15.75 -5.027 -3.1 1 96.94 62 VAL B O 1
ATOM 1512 N N . VAL B 1 63 ? 15.055 -4.566 -5.141 1 97.5 63 VAL B N 1
ATOM 1513 C CA . VAL B 1 63 ? 13.656 -4.754 -4.777 1 97.5 63 VAL B CA 1
ATOM 1514 C C . VAL B 1 63 ? 13.305 -6.242 -4.812 1 97.5 63 VAL B C 1
ATOM 1516 O O . VAL B 1 63 ? 13.445 -6.891 -5.852 1 97.5 63 VAL B O 1
ATOM 1519 N N . SER B 1 64 ? 12.797 -6.695 -3.715 1 96.19 64 SER B N 1
ATOM 1520 C CA . SER B 1 64 ? 12.43 -8.102 -3.602 1 96.19 64 SER B CA 1
ATOM 1521 C C . SER B 1 64 ? 11.359 -8.477 -4.621 1 96.19 64 SER B C 1
ATOM 1523 O O . SER B 1 64 ? 10.422 -7.715 -4.848 1 96.19 64 SER B O 1
ATOM 1525 N N . HIS B 1 65 ? 11.508 -9.703 -5.32 1 97.75 65 HIS B N 1
ATOM 1526 C CA . HIS B 1 65 ? 10.547 -10.328 -6.223 1 97.75 65 HIS B CA 1
ATOM 1527 C C . HIS B 1 65 ? 10.492 -9.594 -7.562 1 97.75 65 HIS B C 1
ATOM 1529 O O . HIS B 1 65 ? 9.703 -9.953 -8.438 1 97.75 65 HIS B O 1
ATOM 1535 N N . LEU B 1 66 ? 11.312 -8.5 -7.691 1 98.31 66 LEU B N 1
ATOM 1536 C CA . LEU B 1 66 ? 11.352 -7.793 -8.969 1 98.31 66 LEU B CA 1
ATOM 1537 C C . LEU B 1 66 ? 12.453 -8.352 -9.867 1 98.31 66 LEU B C 1
ATOM 1539 O O . LEU B 1 66 ? 13.602 -8.492 -9.438 1 98.31 66 LEU B O 1
ATOM 1543 N N . ASP B 1 67 ? 12.008 -8.688 -11.016 1 97.75 67 ASP B N 1
ATOM 1544 C CA . ASP B 1 67 ? 12.992 -9.164 -11.984 1 97.75 67 ASP B CA 1
ATOM 1545 C C . ASP B 1 67 ? 12.805 -8.484 -13.344 1 97.75 67 ASP B C 1
ATOM 1547 O O . ASP B 1 67 ? 11.945 -7.613 -13.492 1 97.75 67 ASP B O 1
ATOM 1551 N N . HIS B 1 68 ? 13.641 -8.867 -14.273 1 96.75 68 HIS B N 1
ATOM 1552 C CA . HIS B 1 68 ? 13.625 -8.227 -15.586 1 96.75 68 HIS B CA 1
ATOM 155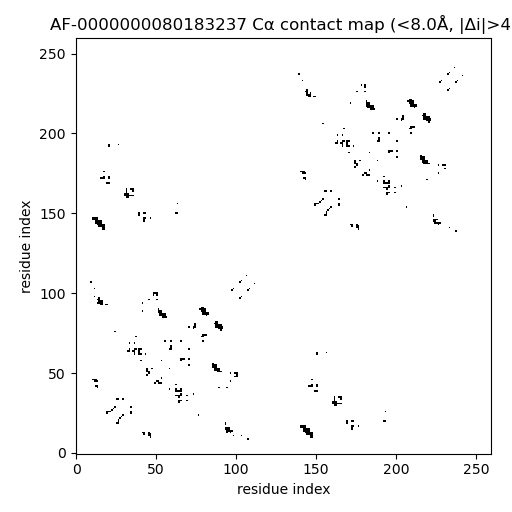3 C C . HIS B 1 68 ? 12.305 -8.469 -16.297 1 96.75 68 HIS B C 1
ATOM 1555 O O . HIS B 1 68 ? 11.812 -7.594 -17.016 1 96.75 68 HIS B O 1
ATOM 1561 N N . MET B 1 69 ? 11.75 -9.586 -16.109 1 97.5 69 MET B N 1
ATOM 1562 C CA . MET B 1 69 ? 10.5 -9.93 -16.797 1 97.5 69 MET B CA 1
ATOM 1563 C C . MET B 1 69 ? 9.344 -9.094 -16.25 1 97.5 69 MET B C 1
ATOM 1565 O O . MET B 1 69 ? 8.523 -8.586 -17.016 1 97.5 69 MET B O 1
ATOM 1569 N N . SER B 1 70 ? 9.289 -8.977 -14.93 1 97.56 70 SER B N 1
ATOM 1570 C CA . SER B 1 70 ? 8.258 -8.148 -14.32 1 97.56 70 SER B CA 1
ATOM 1571 C C . SER B 1 70 ? 8.383 -6.695 -14.773 1 97.56 70 SER B C 1
ATOM 1573 O O . SER B 1 70 ? 7.383 -6.039 -15.062 1 97.56 70 SER B O 1
ATOM 1575 N N . MET B 1 71 ? 9.602 -6.203 -14.844 1 95.81 71 MET B N 1
ATOM 1576 C CA . MET B 1 71 ? 9.828 -4.824 -15.266 1 95.81 71 MET B CA 1
ATOM 1577 C C . MET B 1 71 ? 9.336 -4.613 -16.703 1 95.81 71 MET B C 1
ATOM 1579 O O . MET B 1 71 ? 8.672 -3.619 -16.984 1 95.81 71 MET B O 1
ATOM 1583 N N . ALA B 1 72 ? 9.727 -5.527 -17.547 1 95.12 72 ALA B N 1
ATOM 1584 C CA . ALA B 1 72 ? 9.266 -5.453 -18.938 1 95.12 72 ALA B CA 1
ATOM 1585 C C . ALA B 1 72 ? 7.738 -5.449 -19 1 95.12 72 ALA B C 1
ATOM 1587 O O . ALA B 1 72 ? 7.148 -4.703 -19.781 1 95.12 72 ALA B O 1
ATOM 1588 N N . ARG B 1 73 ? 7.113 -6.25 -18.188 1 96.69 73 ARG B N 1
ATOM 1589 C CA . ARG B 1 73 ? 5.656 -6.34 -18.125 1 96.69 73 ARG B CA 1
ATOM 1590 C C . ARG B 1 73 ? 5.043 -5.027 -17.656 1 96.69 73 ARG B C 1
ATOM 1592 O O . ARG B 1 73 ? 4.016 -4.594 -18.188 1 96.69 73 ARG B O 1
ATOM 1599 N N . PHE B 1 74 ? 5.703 -4.414 -16.672 1 96.12 74 PHE B N 1
ATOM 1600 C CA . PHE B 1 74 ? 5.219 -3.131 -16.172 1 96.12 74 PHE B CA 1
ATOM 1601 C C . PHE B 1 74 ? 5.258 -2.076 -17.266 1 96.12 74 PHE B C 1
ATOM 1603 O O . PHE B 1 74 ? 4.34 -1.259 -17.391 1 96.12 74 PHE B O 1
ATOM 1610 N N . ILE B 1 75 ? 6.293 -2.123 -18.031 1 93.81 75 ILE B N 1
ATOM 1611 C CA . ILE B 1 75 ? 6.422 -1.176 -19.141 1 93.81 75 ILE B CA 1
ATOM 1612 C C . ILE B 1 75 ? 5.355 -1.462 -20.188 1 93.81 75 ILE B C 1
ATOM 1614 O O . ILE B 1 75 ? 4.691 -0.543 -20.672 1 93.81 75 ILE B O 1
ATOM 1618 N N . GLU B 1 76 ? 5.191 -2.691 -20.5 1 94.94 76 GLU B N 1
ATOM 1619 C CA . GLU B 1 76 ? 4.191 -3.109 -21.469 1 94.94 76 GLU B CA 1
ATOM 1620 C C . GLU B 1 76 ? 2.791 -2.662 -21.062 1 94.94 76 GLU B C 1
ATOM 1622 O O . GLU B 1 76 ? 1.993 -2.242 -21.891 1 94.94 76 GLU B O 1
ATOM 1627 N N . LEU B 1 77 ? 2.475 -2.734 -19.781 1 95.38 77 LEU B N 1
ATOM 1628 C CA . LEU B 1 77 ? 1.139 -2.453 -19.266 1 95.38 77 LEU B CA 1
ATOM 1629 C C . LEU B 1 77 ? 0.973 -0.968 -18.969 1 95.38 77 LEU B C 1
ATOM 1631 O O . LEU B 1 77 ? -0.098 -0.533 -18.547 1 95.38 77 LEU B O 1
ATOM 1635 N N . GLY B 1 78 ? 2.057 -0.155 -19.125 1 92.06 78 GLY B N 1
ATOM 1636 C CA . GLY B 1 78 ? 1.983 1.285 -18.938 1 92.06 78 GLY B CA 1
ATOM 1637 C C . GLY B 1 78 ? 2.088 1.709 -17.484 1 92.06 78 GLY B C 1
ATOM 1638 O O . GLY B 1 78 ? 1.741 2.84 -17.141 1 92.06 78 GLY B O 1
ATOM 1639 N N . LEU B 1 79 ? 2.512 0.817 -16.594 1 93.62 79 LEU B N 1
ATOM 1640 C CA . LEU B 1 79 ? 2.703 1.142 -15.188 1 93.62 79 LEU B CA 1
ATOM 1641 C C . LEU B 1 79 ? 4.008 1.902 -14.977 1 93.62 79 LEU B C 1
ATOM 1643 O O . LEU B 1 79 ? 4.129 2.688 -14.039 1 93.62 79 LEU B O 1
ATOM 1647 N N . VAL B 1 80 ? 4.934 1.578 -15.82 1 93.75 80 VAL B N 1
ATOM 1648 C CA . VAL B 1 80 ? 6.238 2.232 -15.836 1 93.75 80 VAL B CA 1
ATOM 1649 C C . VAL B 1 80 ? 6.547 2.746 -17.234 1 93.75 80 VAL B C 1
ATOM 1651 O O . VAL B 1 80 ? 6.219 2.094 -18.234 1 93.75 80 VAL B O 1
ATOM 1654 N N . GLU B 1 81 ? 7.078 3.902 -17.266 1 91.5 81 GLU B N 1
ATOM 1655 C CA . GLU B 1 81 ? 7.516 4.461 -18.531 1 91.5 81 GLU B CA 1
ATOM 1656 C C . GLU B 1 81 ? 9.031 4.602 -18.578 1 91.5 81 GLU B C 1
ATOM 1658 O O . GLU B 1 81 ? 9.672 4.836 -17.562 1 91.5 81 GLU B O 1
ATOM 1663 N N . HIS B 1 82 ? 9.492 4.402 -19.844 1 85.31 82 HIS B N 1
ATOM 1664 C CA . HIS B 1 82 ? 10.906 4.664 -20.078 1 85.31 82 HIS B CA 1
ATOM 1665 C C . HIS B 1 82 ? 11.141 6.129 -20.453 1 85.31 82 HIS B C 1
ATOM 1667 O O . HIS B 1 82 ? 10.352 6.723 -21.188 1 85.31 82 HIS B O 1
ATOM 1673 N N . ASP B 1 83 ? 11.875 6.887 -19.812 1 69.81 83 ASP B N 1
ATOM 1674 C CA . ASP B 1 83 ? 12.188 8.234 -20.281 1 69.81 83 ASP B CA 1
ATOM 1675 C C . ASP B 1 83 ? 13.508 8.25 -21.047 1 69.81 83 ASP B C 1
ATOM 1677 O O . ASP B 1 83 ? 13.586 8.789 -22.156 1 69.81 83 ASP B O 1
ATOM 1681 N N . ASP B 1 84 ? 14.703 8.203 -20.391 1 63.66 84 ASP B N 1
ATOM 1682 C CA . ASP B 1 84 ? 16.047 8.164 -20.969 1 63.66 84 ASP B CA 1
ATOM 1683 C C . ASP B 1 84 ? 16.75 6.863 -20.609 1 63.66 84 ASP B C 1
ATOM 1685 O O . ASP B 1 84 ? 16.328 6.137 -19.719 1 63.66 84 ASP B O 1
ATOM 1689 N N . GLU B 1 85 ? 17.844 6.453 -21.266 1 58.47 85 GLU B N 1
ATOM 1690 C CA . GLU B 1 85 ? 18.594 5.199 -21.219 1 58.47 85 GLU B CA 1
ATOM 1691 C C . GLU B 1 85 ? 18.672 4.656 -19.797 1 58.47 85 GLU B C 1
ATOM 1693 O O . GLU B 1 85 ? 18.516 3.455 -19.562 1 58.47 85 GLU B O 1
ATOM 1698 N N . LEU B 1 86 ? 18.719 5.422 -18.859 1 61.28 86 LEU B N 1
ATOM 1699 C CA . LEU B 1 86 ? 19.125 4.891 -17.562 1 61.28 86 LEU B CA 1
ATOM 1700 C C . LEU B 1 86 ? 18.016 5.074 -16.531 1 61.28 86 LEU B C 1
ATOM 1702 O O . LEU B 1 86 ? 18.078 4.516 -15.438 1 61.28 86 LEU B O 1
ATOM 1706 N N . ASN B 1 87 ? 16.656 5.641 -17.219 1 82.06 87 ASN B N 1
ATOM 1707 C CA . ASN B 1 87 ? 15.758 5.883 -16.094 1 82.06 87 ASN B CA 1
ATOM 1708 C C . ASN B 1 87 ? 14.328 5.465 -16.422 1 82.06 87 ASN B C 1
ATOM 1710 O O . ASN B 1 87 ? 14.047 5.035 -17.531 1 82.06 87 ASN B O 1
ATOM 1714 N N . CYS B 1 88 ? 13.555 5.031 -15.414 1 91.62 88 CYS B N 1
ATOM 1715 C CA . CYS B 1 88 ? 12.133 4.699 -15.445 1 91.62 88 CYS B CA 1
ATOM 1716 C C . CYS B 1 88 ? 11.336 5.66 -14.57 1 91.62 88 CYS B C 1
ATOM 1718 O O . CYS B 1 88 ? 11.898 6.367 -13.734 1 91.62 88 CYS B O 1
ATOM 1720 N N . ARG B 1 89 ? 10.117 5.785 -14.938 1 89.81 89 ARG B N 1
ATOM 1721 C CA . ARG B 1 89 ? 9.188 6.559 -14.117 1 89.81 89 ARG B CA 1
ATOM 1722 C C . ARG B 1 89 ? 7.898 5.785 -13.875 1 89.81 89 ARG B C 1
ATOM 1724 O O . ARG B 1 89 ? 7.359 5.164 -14.797 1 89.81 89 ARG B O 1
ATOM 1731 N N . MET B 1 90 ? 7.547 5.824 -12.664 1 89.75 90 MET B N 1
ATOM 1732 C CA . MET B 1 90 ? 6.246 5.242 -12.352 1 89.75 90 MET B CA 1
ATOM 1733 C C . MET B 1 90 ? 5.117 6.113 -12.898 1 89.75 90 MET B C 1
ATOM 1735 O O . MET B 1 90 ? 5.137 7.332 -12.734 1 89.75 90 MET B O 1
ATOM 1739 N N . VAL B 1 91 ? 4.164 5.652 -13.695 1 82.31 91 VAL B N 1
ATOM 1740 C CA . VAL B 1 91 ? 3.107 6.422 -14.352 1 82.31 91 VAL B CA 1
ATOM 1741 C C . VAL B 1 91 ? 1.865 6.449 -13.469 1 82.31 91 VAL B C 1
ATOM 1743 O O . VAL B 1 91 ? 1.089 7.406 -13.508 1 82.31 91 VAL B O 1
ATOM 1746 N N . SER B 1 92 ? 1.443 5.594 -12.555 1 61.34 92 SER B N 1
ATOM 1747 C CA . SER B 1 92 ? 0.067 5.316 -12.164 1 61.34 92 SER B CA 1
ATOM 1748 C C . SER B 1 92 ? -0.461 6.383 -11.211 1 61.34 92 SER B C 1
ATOM 1750 O O . SER B 1 92 ? 0.249 6.816 -10.297 1 61.34 92 SER B O 1
ATOM 1752 N N . ASP B 1 93 ? -1.656 7.031 -11.648 1 56.78 93 ASP B N 1
ATOM 1753 C CA . ASP B 1 93 ? -2.531 7.867 -10.836 1 56.78 93 ASP B CA 1
ATOM 1754 C C . ASP B 1 93 ? -2.816 7.211 -9.484 1 56.78 93 ASP B C 1
ATOM 1756 O O . ASP B 1 93 ? -3.283 7.871 -8.555 1 56.78 93 ASP B O 1
ATOM 1760 N N . HIS B 1 94 ? -2.715 5.996 -9.625 1 53.16 94 HIS B N 1
ATOM 1761 C CA . HIS B 1 94 ? -3.102 5.215 -8.453 1 53.16 94 HIS B CA 1
ATOM 1762 C C . HIS B 1 94 ? -2.205 5.527 -7.262 1 53.16 94 HIS B C 1
ATOM 1764 O O . HIS B 1 94 ? -2.543 5.199 -6.121 1 53.16 94 HIS B O 1
ATOM 1770 N N . TRP B 1 95 ? -1.114 6.215 -7.715 1 48.41 95 TRP B N 1
ATOM 1771 C CA . TRP B 1 95 ? -0.132 6.488 -6.668 1 48.41 95 TRP B CA 1
ATOM 1772 C C . TRP B 1 95 ? -0.156 7.957 -6.27 1 48.41 95 TRP B C 1
ATOM 1774 O O . TRP B 1 95 ? 0.794 8.461 -5.66 1 48.41 95 TRP B O 1
ATOM 1784 N N . GLU B 1 96 ? -1.274 8.445 -6.555 1 46.03 96 GLU B N 1
ATOM 1785 C CA . GLU B 1 96 ? -1.107 9.828 -6.133 1 46.03 96 GLU B CA 1
ATOM 1786 C C . GLU B 1 96 ? -0.268 9.922 -4.863 1 46.03 96 GLU B C 1
ATOM 1788 O O . GLU B 1 96 ? -0.638 9.367 -3.824 1 46.03 96 GLU B O 1
ATOM 1793 N N . TRP B 1 97 ? 1.058 9.844 -5.188 1 45.12 97 TRP B N 1
ATOM 1794 C CA . TRP B 1 97 ? 2.072 10.195 -4.199 1 45.12 97 TRP B CA 1
ATOM 1795 C C . TRP B 1 97 ? 1.646 11.414 -3.395 1 45.12 97 TRP B C 1
ATOM 1797 O O . TRP B 1 97 ? 1.521 12.516 -3.941 1 45.12 97 TRP B O 1
ATOM 1807 N N . GLN B 1 98 ? 0.54 11.18 -2.928 1 44.56 98 GLN B N 1
ATOM 1808 C CA . GLN B 1 98 ? 0.044 12.367 -2.242 1 44.56 98 GLN B CA 1
ATOM 1809 C C . GLN B 1 98 ? 1.182 13.125 -1.562 1 44.56 98 GLN B C 1
ATOM 1811 O O . GLN B 1 98 ? 1.102 14.344 -1.376 1 44.56 98 GLN B O 1
ATOM 1816 N N . SER B 1 99 ? 1.94 12.438 -0.729 1 44.47 99 SER B N 1
ATOM 1817 C CA . SER B 1 99 ? 2.84 13.359 -0.046 1 44.47 99 SER B CA 1
ATOM 1818 C C . SER B 1 99 ? 3.965 13.82 -0.967 1 44.47 99 SER B C 1
ATOM 1820 O O . SER B 1 99 ? 4.758 13.008 -1.443 1 44.47 99 SER B O 1
ATOM 1822 N N . THR B 1 100 ? 3.488 14.625 -1.899 1 43.88 100 THR B N 1
ATOM 1823 C CA . THR B 1 100 ? 4.535 15.227 -2.717 1 43.88 100 THR B CA 1
ATOM 1824 C C . THR B 1 100 ? 5.758 15.562 -1.868 1 43.88 100 THR B C 1
ATOM 1826 O O . THR B 1 100 ? 5.652 15.703 -0.648 1 43.88 100 THR B O 1
ATOM 1829 N N . ARG B 1 101 ? 6.898 15.453 -2.539 1 46.94 101 ARG B N 1
ATOM 1830 C CA . ARG B 1 101 ? 8.125 15.891 -1.882 1 46.94 101 ARG B CA 1
ATOM 1831 C C . ARG B 1 101 ? 7.891 17.141 -1.055 1 46.94 101 ARG B C 1
ATOM 1833 O O . ARG B 1 101 ? 8.383 17.266 0.07 1 46.94 101 ARG B O 1
ATOM 1840 N N . GLU B 1 102 ? 7.207 17.953 -1.755 1 47.69 102 GLU B N 1
ATOM 1841 C CA . GLU B 1 102 ? 6.91 19.219 -1.101 1 47.69 102 GLU B CA 1
ATOM 1842 C C . GLU B 1 102 ? 6.066 19.016 0.152 1 47.69 102 GLU B C 1
ATOM 1844 O O . GLU B 1 102 ? 6.32 19.625 1.19 1 47.69 102 GLU B O 1
ATOM 1849 N N . GLN B 1 103 ? 5.152 18.109 0.072 1 49.09 103 GLN B N 1
ATOM 1850 C CA . GLN B 1 103 ? 4.297 17.859 1.226 1 49.09 103 GLN B CA 1
ATOM 1851 C C . GLN B 1 103 ? 5.062 17.156 2.34 1 49.09 103 GLN B C 1
ATOM 1853 O O . GLN B 1 103 ? 4.891 17.469 3.52 1 49.09 103 GLN B O 1
ATOM 1858 N N . ILE B 1 104 ? 5.973 16.406 1.871 1 51.38 104 ILE B N 1
ATOM 1859 C CA . ILE B 1 104 ? 6.832 15.703 2.822 1 51.38 104 ILE B CA 1
ATOM 1860 C C . ILE B 1 104 ? 7.77 16.703 3.498 1 51.38 104 ILE B C 1
ATOM 1862 O O . ILE B 1 104 ? 7.93 16.688 4.719 1 51.38 104 ILE B O 1
ATOM 1866 N N . THR B 1 105 ? 8.312 17.375 2.578 1 52.56 105 THR B N 1
ATOM 1867 C CA . THR B 1 105 ? 9.18 18.422 3.111 1 52.56 105 THR B CA 1
ATOM 1868 C C . THR B 1 105 ? 8.414 19.328 4.062 1 52.56 105 THR B C 1
ATOM 1870 O O . THR B 1 105 ? 8.898 19.656 5.148 1 52.56 105 THR B O 1
ATOM 1873 N N . GLN B 1 106 ? 7.199 19.656 3.656 1 53.84 106 GLN B N 1
ATOM 1874 C CA . GLN B 1 106 ? 6.371 20.516 4.496 1 53.84 106 GLN B CA 1
ATOM 1875 C C . GLN B 1 106 ? 5.957 19.797 5.777 1 53.84 106 GLN B C 1
ATOM 1877 O O . GLN B 1 106 ? 5.992 20.391 6.863 1 53.84 106 GLN B O 1
ATOM 1882 N N . MET B 1 107 ? 5.684 18.641 5.59 1 53.59 107 MET B N 1
ATOM 1883 C CA . MET B 1 107 ? 5.285 17.844 6.746 1 53.59 107 MET B CA 1
ATOM 1884 C C . MET B 1 107 ? 6.465 17.609 7.68 1 53.59 107 MET B C 1
ATOM 1886 O O . MET B 1 107 ? 6.324 17.703 8.898 1 53.59 107 MET B O 1
ATOM 1890 N N . SER B 1 108 ? 7.461 17.234 7.031 1 55.28 108 SER B N 1
ATOM 1891 C CA . SER B 1 108 ? 8.672 17.062 7.824 1 55.28 108 SER B CA 1
ATOM 1892 C C . SER B 1 108 ? 9.031 18.344 8.562 1 55.28 108 SER B C 1
ATOM 1894 O O . SER B 1 108 ? 9.406 18.312 9.742 1 55.28 108 SER B O 1
ATOM 1896 N N . GLU B 1 109 ? 8.867 19.391 7.758 1 58.25 109 GLU B N 1
ATOM 1897 C CA . GLU B 1 109 ? 9.125 20.688 8.375 1 58.25 109 GLU B CA 1
ATOM 1898 C C . GLU B 1 109 ? 8.117 20.984 9.477 1 58.25 109 GLU B C 1
ATOM 1900 O O . GLU B 1 109 ? 8.484 21.5 10.539 1 58.25 109 GLU B O 1
ATOM 1905 N N . ARG B 1 110 ? 6.957 20.688 9.188 1 54.53 110 ARG B N 1
ATOM 1906 C CA . ARG B 1 110 ? 5.91 20.906 10.18 1 54.53 110 ARG B CA 1
ATOM 1907 C C . ARG B 1 110 ? 6.117 20.016 11.406 1 54.53 110 ARG B C 1
ATOM 1909 O O . ARG B 1 110 ? 5.977 20.484 12.539 1 54.53 110 ARG B O 1
ATOM 1916 N N . ARG B 1 111 ? 6.391 18.922 11.141 1 56.19 111 ARG B N 1
ATOM 1917 C CA . ARG B 1 111 ? 6.68 18.016 12.242 1 56.19 111 ARG B CA 1
ATOM 1918 C C . ARG B 1 111 ? 7.891 18.484 13.039 1 56.19 111 ARG B C 1
ATOM 1920 O O . ARG B 1 111 ? 7.883 18.438 14.273 1 56.19 111 ARG B O 1
ATOM 1927 N N . ARG B 1 112 ? 8.82 18.75 12.281 1 56.34 112 ARG B N 1
ATOM 1928 C CA . ARG B 1 112 ? 10 19.297 12.945 1 56.34 112 ARG B CA 1
ATOM 1929 C C . ARG B 1 112 ? 9.641 20.516 13.781 1 56.34 112 ARG B C 1
ATOM 1931 O O . ARG B 1 112 ? 10.023 20.609 14.953 1 56.34 112 ARG B O 1
ATOM 1938 N N . LYS B 1 113 ? 8.922 21.391 13.148 1 59.81 113 LYS B N 1
ATOM 1939 C CA . LYS B 1 113 ? 8.531 22.609 13.844 1 59.81 113 LYS B CA 1
ATOM 1940 C C . LYS B 1 113 ? 7.652 22.297 15.055 1 59.81 113 LYS B C 1
ATOM 1942 O O . LYS B 1 113 ? 7.809 22.906 16.125 1 59.81 113 LYS B O 1
ATOM 1947 N N . ASN B 1 114 ? 6.812 21.375 14.875 1 57.03 114 ASN B N 1
ATOM 1948 C CA . ASN B 1 114 ? 5.957 20.969 15.977 1 57.03 114 ASN B CA 1
ATOM 1949 C C . ASN B 1 114 ? 6.758 20.328 17.109 1 57.03 114 ASN B C 1
ATOM 1951 O O . ASN B 1 114 ? 6.504 20.578 18.281 1 57.03 114 ASN B O 1
ATOM 1955 N N . ARG B 1 115 ? 7.566 19.5 16.719 1 59.22 115 ARG B N 1
ATOM 1956 C CA . ARG B 1 115 ? 8.445 18.891 17.703 1 59.22 115 ARG B CA 1
ATOM 1957 C C . ARG B 1 115 ? 9.227 19.953 18.469 1 59.22 115 ARG B C 1
ATOM 1959 O O . ARG B 1 115 ? 9.375 19.859 19.688 1 59.22 115 ARG B O 1
ATOM 1966 N N . GLU B 1 116 ? 9.719 20.828 17.719 1 63.34 116 GLU B N 1
ATOM 1967 C CA . GLU B 1 116 ? 10.469 21.922 18.328 1 63.34 116 GLU B CA 1
ATOM 1968 C C . GLU B 1 116 ? 9.586 22.75 19.266 1 63.34 116 GLU B C 1
ATOM 1970 O O . GLU B 1 116 ? 10 23.094 20.375 1 63.34 116 GLU B O 1
ATOM 1975 N N . ARG B 1 117 ? 8.438 23.125 18.859 1 65.12 117 ARG B N 1
ATOM 1976 C CA . ARG B 1 117 ? 7.496 23.875 19.688 1 65.12 117 ARG B CA 1
ATOM 1977 C C . ARG B 1 117 ? 7.137 23.094 20.953 1 65.12 117 ARG B C 1
ATOM 1979 O O . ARG B 1 117 ? 7.07 23.672 22.031 1 65.12 117 ARG B O 1
ATOM 1986 N N . GLN B 1 118 ? 6.863 21.875 20.75 1 61.69 118 GLN B N 1
ATOM 1987 C CA . GLN B 1 118 ? 6.527 21.031 21.891 1 61.69 118 GLN B CA 1
ATOM 1988 C C . GLN B 1 118 ? 7.703 20.922 22.859 1 61.69 118 GLN B C 1
ATOM 1990 O O . GLN B 1 118 ? 7.52 20.969 24.078 1 61.69 118 GLN B O 1
ATOM 1995 N N . ALA B 1 119 ? 8.797 20.688 22.312 1 65.44 119 ALA B N 1
ATOM 1996 C CA . ALA B 1 119 ? 10.016 20.641 23.125 1 65.44 119 ALA B CA 1
ATOM 1997 C C . ALA B 1 119 ? 10.195 21.953 23.891 1 65.44 119 ALA B C 1
ATOM 1999 O O . ALA B 1 119 ? 10.539 21.938 25.078 1 65.44 119 ALA B O 1
ATOM 2000 N N . GLU B 1 120 ? 9.977 23.078 23.234 1 66.19 120 GLU B N 1
ATOM 2001 C CA . GLU B 1 120 ? 10.078 24.391 23.859 1 66.19 120 GLU B CA 1
ATOM 2002 C C . GLU B 1 120 ? 9.023 24.562 24.953 1 66.19 120 GLU B C 1
ATOM 2004 O O . GLU B 1 120 ? 9.312 25.109 26.016 1 66.19 120 GLU B O 1
ATOM 2009 N N . TRP B 1 121 ? 7.875 24.156 24.688 1 66.62 121 TRP B N 1
ATOM 2010 C CA . TRP B 1 121 ? 6.77 24.234 25.641 1 66.62 121 TRP B CA 1
ATOM 2011 C C . TRP B 1 121 ? 7.078 23.422 26.891 1 66.62 121 TRP B C 1
ATOM 2013 O O . TRP B 1 121 ? 6.871 23.891 28.016 1 66.62 121 TRP B O 1
ATOM 2023 N N . ARG B 1 122 ? 7.527 22.281 26.594 1 68.56 122 ARG B N 1
ATOM 2024 C CA . ARG B 1 122 ? 7.91 21.422 27.719 1 68.56 122 ARG B CA 1
ATOM 2025 C C . ARG B 1 122 ? 9.047 22.047 28.516 1 68.56 122 ARG B C 1
ATOM 2027 O O . ARG B 1 122 ? 9.062 21.969 29.75 1 68.56 122 ARG B O 1
ATOM 2034 N N . ALA B 1 123 ? 9.922 22.609 27.766 1 70.81 123 ALA B N 1
ATOM 2035 C CA . ALA B 1 123 ? 11.055 23.266 28.422 1 70.81 123 ALA B CA 1
ATOM 2036 C C . ALA B 1 123 ? 10.594 24.469 29.25 1 70.81 123 ALA B C 1
ATOM 2038 O O . ALA B 1 123 ? 11.086 24.688 30.359 1 70.81 123 ALA B O 1
ATOM 2039 N N . ARG B 1 124 ? 9.695 25.172 28.703 1 73.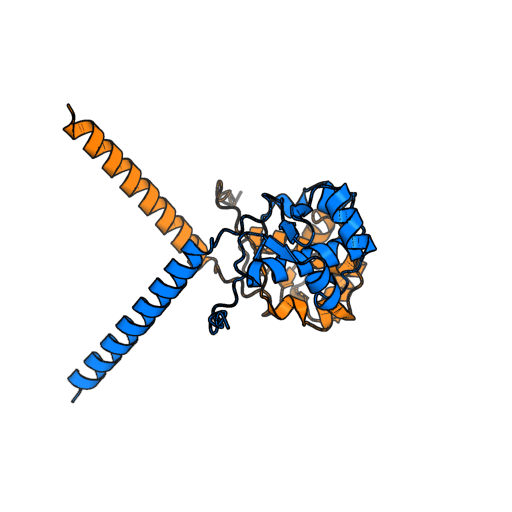12 124 ARG B N 1
ATOM 2040 C CA . ARG B 1 124 ? 9.164 26.328 29.422 1 73.12 124 ARG B CA 1
ATOM 2041 C C . ARG B 1 124 ? 8.344 25.906 30.625 1 73.12 124 ARG B C 1
ATOM 2043 O O . ARG B 1 124 ? 8.359 26.578 31.656 1 73.12 124 ARG B O 1
ATOM 2050 N N . GLY B 1 125 ? 7.547 24.969 30.375 1 64.06 125 GLY B N 1
ATOM 2051 C CA . GLY B 1 125 ? 6.75 24.469 31.484 1 64.06 125 GLY B CA 1
ATOM 2052 C C . GLY B 1 125 ? 7.586 23.875 32.594 1 64.06 125 GLY B C 1
ATOM 2053 O O . GLY B 1 125 ? 7.199 23.938 33.75 1 64.06 125 GLY B O 1
ATOM 2054 N N . SER B 1 126 ? 8.641 23.25 32.188 1 65.19 126 SER B N 1
ATOM 2055 C CA . SER B 1 126 ? 9.562 22.75 33.188 1 65.19 126 SER B CA 1
ATOM 2056 C C . SER B 1 126 ? 10.289 23.875 33.906 1 65.19 126 SER B C 1
ATOM 2058 O O . SER B 1 126 ? 10.633 23.766 35.062 1 65.19 126 SER B O 1
ATOM 2060 N N . GLU B 1 127 ? 10.547 24.922 33.219 1 62.62 127 GLU B N 1
ATOM 2061 C CA . GLU B 1 127 ? 11.195 26.078 33.844 1 62.62 127 GLU B CA 1
ATOM 2062 C C . GLU B 1 127 ? 10.227 26.828 34.75 1 62.62 127 GLU B C 1
ATOM 2064 O O . GLU B 1 127 ? 10.633 27.422 35.75 1 62.62 127 GLU B O 1
ATOM 2069 N N . GLY B 1 128 ? 8.953 26.875 34.406 1 55.78 128 GLY B N 1
ATOM 2070 C CA . GLY B 1 128 ? 8.047 27.578 35.312 1 55.78 128 GLY B CA 1
ATOM 2071 C C . GLY B 1 128 ? 7.82 26.859 36.625 1 55.78 128 GLY B C 1
ATOM 2072 O O . GLY B 1 128 ? 7.215 27.406 37.531 1 55.78 128 GLY B O 1
ATOM 2073 N N . VAL B 1 129 ? 7.988 25.625 36.656 1 57.06 129 VAL B N 1
ATOM 2074 C CA . VAL B 1 129 ? 7.766 24.922 37.906 1 57.06 129 VAL B CA 1
ATOM 2075 C C . VAL B 1 129 ? 8.984 25.094 38.812 1 57.06 129 VAL B C 1
ATOM 2077 O O . VAL B 1 129 ? 8.898 24.891 40.031 1 57.06 129 VAL B O 1
ATOM 2080 N N . GLU B 1 130 ? 10.07 25.672 38.344 1 46.22 130 GLU B N 1
ATOM 2081 C CA . GLU B 1 130 ? 11.039 26 39.406 1 46.22 130 GLU B CA 1
ATOM 2082 C C . GLU B 1 130 ? 10.82 27.422 39.938 1 46.22 130 GLU B C 1
ATOM 2084 O O . GLU B 1 130 ? 10.43 28.312 39.188 1 46.22 130 GLU B O 1
#

Foldseek 3Di:
DPPPVPLPPCLQDFDFDPCCVVDCCLPPVDDPLLNVLLVQLSSVQLSSLPQFKDFPVVSCVPGPSDHPVSVVVCCVSVQWDDDDPGMIGGDDPRGCSVCRPVNCVVVSVVVVVVVVVVVVVVVVVVVVVD/DPPPVPLPPCLPDFDFDPCCVVDCCLPPVDDPLLNVLLVQLSSVQLSSLPQFKDFPVVSCVPGPSDHPVSVVVCCVSVQWDDDDPGMIGGDDPRRCVVCRPVNCVVVSVVVVVVVVVVVVVVVVVVVVVD